Protein AF-A0AA38YZ75-F1 (afdb_monomer_lite)

Structure (mmCIF, N/CA/C/O backbone):
data_AF-A0AA38YZ75-F1
#
_entry.id   AF-A0AA38YZ75-F1
#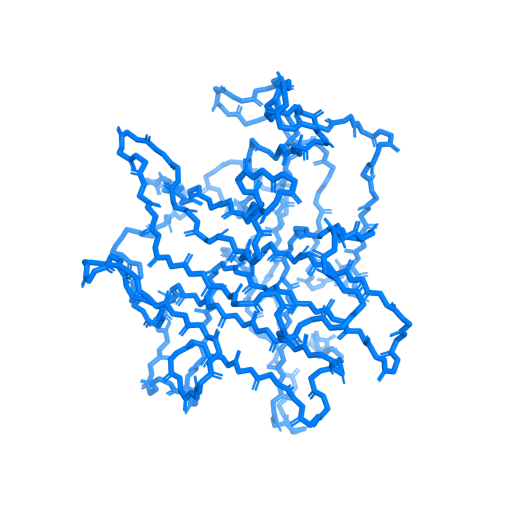
loop_
_atom_site.group_PDB
_atom_site.id
_atom_site.type_symbol
_atom_site.label_atom_id
_atom_site.label_alt_id
_atom_site.label_comp_id
_atom_site.label_asym_id
_atom_site.label_entity_id
_atom_site.label_seq_id
_atom_site.pdbx_PDB_ins_code
_atom_site.Cartn_x
_atom_site.Cartn_y
_atom_site.Cartn_z
_atom_site.occupancy
_atom_site.B_iso_or_equiv
_atom_site.auth_seq_id
_atom_site.auth_comp_id
_atom_site.auth_asym_id
_atom_site.auth_atom_id
_atom_site.pdbx_PDB_model_num
ATOM 1 N N . MET A 1 1 ? 1.834 -0.521 -1.336 1.00 93.69 1 MET A N 1
ATOM 2 C CA . MET A 1 1 ? 1.077 -0.670 -0.083 1.00 93.69 1 MET A CA 1
ATOM 3 C C . MET A 1 1 ? 0.496 0.675 0.325 1.00 93.69 1 MET A C 1
ATOM 5 O O . MET A 1 1 ? 1.155 1.685 0.110 1.00 93.69 1 MET A O 1
ATOM 9 N N . ILE A 1 2 ? -0.718 0.663 0.873 1.00 96.88 2 ILE A N 1
ATOM 10 C CA . ILE A 1 2 ? -1.384 1.772 1.562 1.00 96.88 2 ILE A CA 1
ATOM 11 C C . ILE A 1 2 ? -1.445 1.390 3.042 1.00 96.88 2 ILE A C 1
ATOM 13 O O . ILE A 1 2 ? -1.926 0.298 3.355 1.00 96.88 2 ILE A O 1
ATOM 17 N N . THR A 1 3 ? -0.988 2.271 3.926 1.00 96.88 3 THR A N 1
ATOM 18 C CA . THR A 1 3 ? -1.070 2.098 5.381 1.00 96.88 3 THR A CA 1
ATOM 19 C C . THR A 1 3 ? -1.906 3.220 5.969 1.00 96.88 3 THR A C 1
ATOM 21 O O . THR A 1 3 ? -1.632 4.381 5.690 1.00 96.88 3 THR A O 1
ATOM 24 N N . VAL A 1 4 ? -2.877 2.896 6.820 1.00 96.94 4 VAL A N 1
ATOM 25 C CA . VAL A 1 4 ? -3.506 3.872 7.725 1.00 96.94 4 VAL A CA 1
ATOM 26 C C . VAL A 1 4 ? -3.177 3.485 9.155 1.00 96.94 4 VAL A C 1
ATOM 28 O O . VAL A 1 4 ? -3.238 2.301 9.496 1.00 96.94 4 VAL A O 1
ATOM 31 N N . SER A 1 5 ? -2.798 4.456 9.983 1.00 97.19 5 SER A N 1
ATOM 32 C CA . SER A 1 5 ? -2.410 4.170 11.361 1.00 97.19 5 SER A CA 1
ATOM 33 C C . SER A 1 5 ? -2.726 5.288 12.352 1.00 97.19 5 SER A C 1
ATOM 35 O O . SER A 1 5 ? -2.910 6.461 11.998 1.00 97.19 5 SER A O 1
ATOM 37 N N . ARG A 1 6 ? -2.816 4.904 13.628 1.00 97.12 6 ARG A N 1
ATOM 38 C CA . ARG A 1 6 ? -3.001 5.806 14.769 1.00 97.12 6 ARG A CA 1
ATOM 39 C C . ARG A 1 6 ? -2.518 5.155 16.060 1.00 97.12 6 ARG A C 1
ATOM 41 O O . ARG A 1 6 ? -2.626 3.946 16.221 1.00 97.12 6 ARG A O 1
ATOM 48 N N . GLY A 1 7 ? -2.047 5.980 16.988 1.00 95.25 7 GLY A N 1
ATOM 49 C CA . GLY A 1 7 ? -1.567 5.545 18.300 1.00 95.25 7 GLY A CA 1
ATOM 50 C C . GLY A 1 7 ? -0.066 5.791 18.479 1.00 95.25 7 GLY A C 1
ATOM 51 O O . GLY A 1 7 ? 0.620 6.160 17.523 1.00 95.25 7 GLY A O 1
ATOM 52 N N . PRO A 1 8 ? 0.445 5.658 19.713 1.00 93.31 8 PRO A N 1
ATOM 53 C CA . PRO A 1 8 ? 1.873 5.754 19.991 1.00 93.31 8 PRO A CA 1
ATOM 54 C C . PRO A 1 8 ? 2.630 4.533 19.426 1.00 93.31 8 PRO A C 1
ATOM 56 O O . PRO A 1 8 ? 2.009 3.502 19.179 1.00 93.31 8 PRO A O 1
ATOM 59 N N . PRO A 1 9 ? 3.963 4.601 19.244 1.00 88.12 9 PRO A N 1
ATOM 60 C CA . PRO A 1 9 ? 4.738 3.525 18.611 1.00 88.12 9 PRO A CA 1
ATOM 61 C C . PRO A 1 9 ? 4.594 2.132 19.248 1.00 88.12 9 PRO A C 1
ATOM 63 O O . PRO A 1 9 ? 4.681 1.130 18.548 1.00 88.12 9 PRO A O 1
ATOM 66 N N . ASP A 1 10 ? 4.372 2.047 20.560 1.00 88.19 10 ASP A N 1
ATOM 67 C CA . ASP A 1 10 ? 4.189 0.793 21.305 1.00 88.19 10 ASP A CA 1
ATOM 68 C C . ASP A 1 10 ? 2.757 0.235 21.234 1.00 88.19 10 ASP A C 1
ATOM 70 O O . ASP A 1 10 ? 2.524 -0.920 21.584 1.00 88.19 10 ASP A O 1
ATOM 74 N N . LYS A 1 11 ? 1.795 1.045 20.782 1.00 92.38 11 LYS A N 1
ATOM 75 C CA . LYS A 1 11 ? 0.375 0.685 20.630 1.00 92.38 11 LYS A CA 1
ATOM 76 C C . LYS A 1 11 ? -0.150 1.137 19.275 1.00 92.38 11 LYS A C 1
ATOM 78 O O . LYS A 1 11 ? -1.256 1.655 19.154 1.00 92.38 11 LYS A O 1
ATOM 83 N N . LEU A 1 12 ? 0.700 1.039 18.255 1.00 96.25 12 LEU A N 1
ATOM 84 C CA . LEU A 1 12 ? 0.332 1.502 16.933 1.00 96.25 12 LEU A CA 1
ATOM 85 C C . LEU A 1 12 ? -0.740 0.569 16.380 1.00 96.25 12 LEU A C 1
ATOM 87 O O . LEU A 1 12 ? -0.496 -0.619 16.141 1.00 96.25 12 LEU A O 1
ATOM 91 N N . ASN A 1 13 ? -1.906 1.143 16.126 1.00 97.94 13 ASN A N 1
ATOM 92 C CA . ASN A 1 13 ? -2.959 0.495 15.380 1.00 97.94 13 ASN A CA 1
ATOM 93 C C . ASN A 1 13 ? -2.746 0.798 13.911 1.00 97.94 13 ASN A C 1
ATOM 95 O O . ASN A 1 13 ? -2.633 1.968 13.543 1.00 97.94 13 ASN A O 1
ATOM 99 N N . ALA A 1 14 ? -2.713 -0.233 13.076 1.00 97.69 14 ALA A N 1
ATOM 100 C CA . ALA A 1 14 ? -2.509 -0.051 11.650 1.00 97.69 14 ALA A CA 1
ATOM 101 C C . ALA A 1 14 ? -3.293 -1.066 10.825 1.00 97.69 14 ALA A C 1
ATOM 103 O O . ALA A 1 14 ? -3.475 -2.215 11.232 1.00 97.69 14 ALA A O 1
ATOM 104 N N . ILE A 1 15 ? -3.712 -0.627 9.641 1.00 98.19 15 ILE A N 1
ATOM 105 C CA . ILE A 1 15 ? -4.181 -1.475 8.545 1.00 98.19 15 ILE A CA 1
ATOM 106 C C . ILE A 1 15 ? -3.259 -1.222 7.359 1.00 98.19 15 ILE A C 1
ATOM 108 O O . ILE A 1 15 ? -2.983 -0.071 7.022 1.00 98.19 15 ILE A O 1
ATOM 112 N N . GLN A 1 16 ? -2.817 -2.296 6.717 1.00 97.44 16 GLN A N 1
ATOM 113 C CA . GLN A 1 16 ? -2.003 -2.271 5.511 1.00 97.44 16 GLN A CA 1
ATOM 114 C C . GLN A 1 16 ? -2.686 -3.078 4.417 1.00 97.44 16 GLN A C 1
ATOM 116 O O . GLN A 1 16 ? -3.107 -4.212 4.641 1.00 97.44 16 GLN A O 1
ATOM 121 N N . VAL A 1 17 ? -2.767 -2.512 3.217 1.00 97.31 17 VAL A N 1
ATOM 122 C CA . VAL A 1 17 ? -3.252 -3.221 2.027 1.00 97.31 17 VAL A CA 1
ATOM 123 C C . VAL A 1 17 ? -2.338 -2.970 0.845 1.00 97.31 17 VAL A C 1
ATOM 125 O O . VAL A 1 17 ? -1.672 -1.937 0.743 1.00 97.31 17 VAL A O 1
ATOM 128 N N . GLY A 1 18 ? -2.309 -3.899 -0.096 1.00 95.56 18 GLY A N 1
ATOM 129 C CA . GLY A 1 18 ? -1.626 -3.695 -1.363 1.00 95.56 18 GLY A CA 1
ATOM 130 C C . GLY A 1 18 ? -1.167 -5.009 -1.946 1.00 95.56 18 GLY A C 1
ATOM 131 O O . GLY A 1 18 ? -1.925 -5.971 -1.996 1.00 95.56 18 GLY A O 1
ATOM 132 N N . TRP A 1 19 ? 0.082 -5.037 -2.394 1.00 94.06 19 TRP A N 1
ATOM 133 C CA . TRP A 1 19 ? 0.695 -6.213 -2.981 1.00 94.06 19 TRP A CA 1
ATOM 134 C C . TRP A 1 19 ? 2.027 -6.535 -2.309 1.00 94.06 19 TRP A C 1
ATOM 136 O O . TRP A 1 19 ? 2.712 -5.635 -1.822 1.00 94.06 19 TRP A O 1
ATOM 146 N N . MET A 1 20 ? 2.384 -7.815 -2.290 1.00 93.50 20 MET A N 1
ATOM 147 C CA . MET A 1 20 ? 3.650 -8.302 -1.754 1.00 93.50 20 MET A CA 1
ATOM 148 C C . MET A 1 20 ? 4.170 -9.503 -2.547 1.00 93.50 20 MET A C 1
ATOM 150 O O . MET A 1 20 ? 3.424 -10.161 -3.270 1.00 93.50 20 MET A O 1
ATOM 154 N N . VAL A 1 21 ? 5.453 -9.807 -2.362 1.00 93.12 21 VAL A N 1
ATOM 155 C CA . VAL A 1 21 ? 6.075 -11.074 -2.761 1.00 93.12 21 VAL A CA 1
ATOM 156 C C . VAL A 1 21 ? 6.678 -11.684 -1.499 1.00 93.12 21 VAL A C 1
ATOM 158 O O . VAL A 1 21 ? 7.499 -11.043 -0.850 1.00 93.12 21 VAL A O 1
ATOM 161 N N . HIS A 1 22 ? 6.268 -12.899 -1.128 1.00 90.56 22 HIS A N 1
ATOM 162 C CA . HIS A 1 22 ? 6.735 -13.544 0.105 1.00 90.56 22 HIS A CA 1
ATOM 163 C C . HIS A 1 22 ? 6.883 -15.054 -0.077 1.00 90.56 22 HIS A C 1
ATOM 165 O O . HIS A 1 22 ? 5.988 -15.839 0.240 1.00 90.56 22 HIS A O 1
ATOM 171 N N . LYS A 1 23 ? 8.063 -15.458 -0.551 1.00 88.44 23 LYS A N 1
ATOM 172 C CA . LYS A 1 23 ? 8.371 -16.851 -0.898 1.00 88.44 23 LYS A CA 1
ATOM 173 C C . LYS A 1 23 ? 8.133 -17.822 0.251 1.00 88.44 23 LYS A C 1
ATOM 175 O O . LYS A 1 23 ? 7.493 -18.841 0.038 1.00 88.44 23 LYS A O 1
ATOM 180 N N . ASP A 1 24 ? 8.537 -17.472 1.468 1.00 85.56 24 ASP A N 1
ATOM 181 C CA . ASP A 1 24 ? 8.416 -18.402 2.600 1.00 85.56 24 ASP A CA 1
ATOM 182 C C . ASP A 1 24 ? 6.965 -18.640 3.043 1.00 85.56 24 ASP A C 1
ATOM 184 O O . ASP A 1 24 ? 6.645 -19.700 3.570 1.00 85.56 24 ASP A O 1
ATOM 188 N N . ALA A 1 25 ? 6.069 -17.673 2.814 1.00 86.69 25 ALA A N 1
ATOM 189 C CA . ALA A 1 25 ? 4.668 -17.777 3.210 1.00 86.69 25 ALA A CA 1
ATOM 190 C C . ALA A 1 25 ? 3.832 -18.517 2.159 1.00 86.69 25 ALA A C 1
ATOM 192 O O . ALA A 1 25 ? 2.870 -19.192 2.515 1.00 86.69 25 ALA A O 1
ATOM 193 N N . TYR A 1 26 ? 4.187 -18.379 0.878 1.00 89.56 26 TYR A N 1
ATOM 194 C CA . TYR A 1 26 ? 3.374 -18.863 -0.242 1.00 89.56 26 TYR A CA 1
ATOM 195 C C . TYR A 1 26 ? 4.011 -19.994 -1.054 1.00 89.56 26 TYR A C 1
ATOM 197 O O . TYR A 1 26 ? 3.334 -20.613 -1.869 1.00 89.56 26 TYR A O 1
ATOM 205 N N . GLY A 1 27 ? 5.300 -20.272 -0.855 1.00 91.12 27 GLY A N 1
ATOM 206 C CA . GLY A 1 27 ? 6.055 -21.274 -1.608 1.00 91.12 27 GLY A CA 1
ATOM 207 C C . GLY A 1 27 ? 6.451 -20.846 -3.027 1.00 91.12 27 GLY A C 1
ATOM 208 O O . GLY A 1 27 ? 7.027 -21.651 -3.756 1.00 91.12 27 GLY A O 1
ATOM 209 N N . ASP A 1 28 ? 6.171 -19.603 -3.435 1.00 93.44 28 ASP A N 1
ATOM 210 C CA . ASP A 1 28 ? 6.477 -19.082 -4.771 1.00 93.44 28 ASP A CA 1
ATOM 211 C C . ASP A 1 28 ? 6.882 -17.597 -4.778 1.00 93.44 28 ASP A C 1
ATOM 213 O O . ASP A 1 28 ? 6.812 -16.887 -3.777 1.00 93.44 28 ASP A O 1
ATOM 217 N N . GLY A 1 29 ? 7.365 -17.124 -5.929 1.00 91.38 29 GLY A N 1
ATOM 218 C CA . GLY A 1 29 ? 7.735 -15.723 -6.147 1.00 91.38 29 GLY A CA 1
ATOM 219 C C . GLY A 1 29 ? 6.608 -14.857 -6.710 1.00 91.38 29 GLY A C 1
ATOM 220 O O . GLY A 1 29 ? 6.913 -13.832 -7.314 1.00 91.38 29 GLY A O 1
ATOM 221 N N . ALA A 1 30 ? 5.344 -15.276 -6.600 1.00 95.19 30 ALA A N 1
ATOM 222 C CA . ALA A 1 30 ? 4.244 -14.560 -7.231 1.00 95.19 30 ALA A CA 1
ATOM 223 C C . ALA A 1 30 ? 3.904 -13.263 -6.481 1.00 95.19 30 ALA A C 1
ATOM 225 O O . ALA A 1 30 ? 3.912 -13.208 -5.249 1.00 95.19 30 ALA A O 1
ATOM 226 N N . THR A 1 31 ? 3.552 -12.222 -7.236 1.00 95.12 31 THR A N 1
ATOM 227 C CA . THR A 1 31 ? 2.996 -10.982 -6.689 1.00 95.12 31 THR A CA 1
ATOM 228 C C . THR A 1 31 ? 1.550 -11.219 -6.274 1.00 95.12 31 THR A C 1
ATOM 230 O O . THR A 1 31 ? 0.696 -11.546 -7.104 1.00 95.12 31 THR A O 1
ATOM 233 N N . ARG A 1 32 ? 1.269 -11.053 -4.984 1.00 95.25 32 ARG A N 1
ATOM 234 C CA . ARG A 1 32 ? -0.031 -11.358 -4.384 1.00 95.25 32 ARG A CA 1
ATOM 235 C C . ARG A 1 32 ? -0.633 -10.125 -3.742 1.00 95.25 32 ARG A C 1
ATOM 237 O O . ARG A 1 32 ? 0.096 -9.326 -3.156 1.00 95.25 32 ARG A O 1
ATOM 244 N N . MET A 1 33 ? -1.952 -9.978 -3.846 1.00 95.12 33 MET A N 1
ATOM 245 C CA . MET A 1 33 ? -2.686 -9.023 -3.025 1.00 95.12 33 MET A CA 1
ATOM 246 C C . MET A 1 33 ? -2.526 -9.449 -1.573 1.00 95.12 33 MET A C 1
ATOM 248 O O . MET A 1 33 ? -2.662 -10.632 -1.273 1.00 95.12 33 MET A O 1
ATOM 252 N N . PHE A 1 34 ? -2.261 -8.507 -0.681 1.00 95.31 34 PHE A N 1
ATOM 253 C CA . PHE A 1 34 ? -2.226 -8.800 0.740 1.00 95.31 34 PHE A CA 1
ATOM 254 C C . PHE A 1 34 ? -3.006 -7.774 1.527 1.00 95.31 34 PHE A C 1
ATOM 256 O O . PHE A 1 34 ? -3.161 -6.616 1.115 1.00 95.31 34 PHE A O 1
ATOM 263 N N . VAL A 1 35 ? -3.446 -8.223 2.691 1.00 97.25 35 VAL A N 1
ATOM 264 C CA . VAL A 1 35 ? -3.939 -7.338 3.729 1.00 97.25 35 VAL A CA 1
ATOM 265 C C . VAL A 1 35 ? -3.265 -7.688 5.050 1.00 97.25 35 VAL A C 1
ATOM 267 O O . VAL A 1 35 ? -2.907 -8.838 5.291 1.00 97.25 35 VAL A O 1
ATOM 270 N N . SER A 1 36 ? -3.051 -6.704 5.910 1.00 96.88 36 SER A N 1
ATOM 271 C CA . SER A 1 36 ? -2.461 -6.905 7.229 1.00 96.88 36 SER A CA 1
ATOM 272 C C . SER A 1 36 ? -3.035 -5.900 8.215 1.00 96.88 36 SER A C 1
ATOM 274 O O . SER A 1 36 ? -3.442 -4.804 7.827 1.00 96.88 36 SER A O 1
ATOM 276 N N . TRP A 1 37 ? -3.087 -6.260 9.490 1.00 97.81 37 TRP A N 1
ATOM 277 C CA . TRP A 1 37 ? -3.511 -5.351 10.549 1.00 97.81 37 TRP A CA 1
ATOM 278 C C . TRP A 1 37 ? -2.756 -5.617 11.845 1.00 97.81 37 TRP A C 1
ATOM 280 O O . TRP A 1 37 ? -2.208 -6.701 12.016 1.00 97.81 37 TRP A O 1
ATOM 290 N N . THR A 1 38 ? -2.754 -4.641 12.753 1.00 97.75 38 THR A N 1
ATOM 291 C CA . THR A 1 38 ? -2.220 -4.751 14.120 1.00 97.75 38 THR A CA 1
ATOM 292 C C . THR A 1 38 ? -2.905 -3.761 15.066 1.00 97.75 38 THR A C 1
ATOM 294 O O . THR A 1 38 ? -3.414 -2.730 14.619 1.00 97.75 38 THR A O 1
ATOM 297 N N . ALA A 1 39 ? -2.884 -4.058 16.368 1.00 96.94 39 ALA A N 1
ATOM 298 C CA . ALA A 1 39 ? -3.238 -3.149 17.461 1.00 96.94 39 ALA A CA 1
ATOM 299 C C . ALA A 1 39 ? -2.044 -2.788 18.377 1.00 96.94 39 ALA A C 1
ATOM 301 O O . ALA A 1 39 ? -2.201 -2.033 19.331 1.00 96.94 39 ALA A O 1
ATOM 302 N N . ASP A 1 40 ? -0.862 -3.362 18.140 1.00 95.62 40 ASP A N 1
ATOM 303 C CA . ASP A 1 40 ? 0.328 -3.160 18.976 1.00 95.62 40 ASP A CA 1
ATOM 304 C C . ASP A 1 40 ? 1.628 -3.166 18.160 1.00 95.62 40 ASP A C 1
ATOM 306 O O . ASP A 1 40 ? 2.623 -3.766 18.554 1.00 95.62 40 ASP A O 1
ATOM 310 N N . ASN A 1 41 ? 1.620 -2.502 16.999 1.00 94.31 41 ASN A N 1
ATOM 311 C CA . ASN A 1 41 ? 2.794 -2.387 16.126 1.00 94.31 41 ASN A CA 1
ATOM 312 C C . ASN A 1 41 ? 3.436 -3.736 15.721 1.00 94.31 41 ASN A C 1
ATOM 314 O O . ASN A 1 41 ? 4.656 -3.880 15.695 1.00 94.31 41 ASN A O 1
ATOM 318 N N . PHE A 1 42 ? 2.602 -4.731 15.410 1.00 91.88 42 PHE A N 1
ATOM 319 C CA . PHE A 1 42 ? 2.988 -6.073 14.971 1.00 91.88 42 PHE A CA 1
ATOM 320 C C . PHE A 1 42 ? 3.819 -6.856 15.999 1.00 91.88 42 PHE A C 1
ATOM 322 O O . PHE A 1 42 ? 4.576 -7.751 15.622 1.00 91.88 42 PHE A O 1
ATOM 329 N N . VAL A 1 43 ? 3.686 -6.538 17.294 1.00 92.56 43 VAL A N 1
ATOM 330 C CA . VAL A 1 43 ? 4.435 -7.218 18.360 1.00 92.56 43 VAL A CA 1
ATOM 331 C C . VAL A 1 43 ? 3.736 -8.511 18.786 1.00 92.56 43 VAL A C 1
ATOM 333 O O . VAL A 1 43 ? 4.335 -9.580 18.691 1.00 92.56 43 VAL A O 1
ATOM 336 N N . ASN A 1 44 ? 2.484 -8.441 19.251 1.00 93.25 44 ASN A N 1
ATOM 337 C CA . ASN A 1 44 ? 1.722 -9.615 19.705 1.00 93.25 44 ASN A CA 1
ATOM 338 C C . ASN A 1 44 ? 0.370 -9.760 19.006 1.00 93.25 44 ASN A C 1
ATOM 340 O O . ASN A 1 44 ? -0.207 -10.847 19.002 1.00 93.25 44 ASN A O 1
ATOM 344 N N . THR A 1 45 ? -0.168 -8.668 18.472 1.00 94.19 45 THR A N 1
ATOM 345 C CA . THR A 1 45 ? -1.466 -8.633 17.809 1.00 94.19 45 THR A CA 1
ATOM 346 C C . THR A 1 45 ? -1.308 -8.431 16.316 1.00 94.19 45 THR A C 1
ATOM 348 O O . THR A 1 45 ? -0.268 -8.010 15.810 1.00 94.19 45 THR A O 1
ATOM 351 N N . GLY A 1 46 ? -2.396 -8.714 15.613 1.00 94.50 46 GLY A N 1
ATOM 352 C CA . GLY A 1 46 ? -2.464 -8.540 14.185 1.00 94.50 46 GLY A CA 1
ATOM 353 C C . GLY A 1 46 ? -2.610 -9.842 13.435 1.00 94.50 46 GLY A C 1
ATOM 354 O O . GLY A 1 46 ? -2.543 -10.943 13.983 1.00 94.50 46 GLY A O 1
ATOM 355 N N . CYS A 1 47 ? -2.858 -9.687 12.148 1.00 95.44 47 CYS A N 1
ATOM 356 C CA . CYS A 1 47 ? -2.958 -10.804 11.241 1.00 95.44 47 CYS A CA 1
ATOM 357 C C . CYS A 1 47 ? -2.619 -10.362 9.831 1.00 95.44 47 CYS A C 1
ATOM 359 O O . CYS A 1 47 ? -2.951 -9.246 9.434 1.00 95.44 47 CYS A O 1
ATOM 361 N N . ARG A 1 48 ? -2.034 -11.284 9.070 1.00 94.00 48 ARG A N 1
ATOM 362 C CA . ARG A 1 48 ? -1.856 -11.154 7.632 1.00 94.00 48 ARG A CA 1
ATOM 363 C C . ARG A 1 48 ? -2.853 -12.056 6.905 1.00 94.00 48 ARG A C 1
ATOM 365 O O . ARG A 1 48 ? -3.010 -13.228 7.252 1.00 94.00 48 ARG A O 1
ATOM 372 N N . ASP A 1 49 ? -3.484 -11.502 5.879 1.00 94.69 49 ASP A N 1
ATOM 373 C CA . ASP A 1 49 ? -4.470 -12.152 5.022 1.00 94.69 49 ASP A CA 1
ATOM 374 C C . ASP A 1 49 ? -5.587 -12.820 5.836 1.00 94.69 49 ASP A C 1
ATOM 376 O O . ASP A 1 49 ? -6.167 -12.205 6.730 1.00 94.69 49 ASP A O 1
ATOM 380 N N . LEU A 1 50 ? -5.887 -14.080 5.520 1.00 94.19 50 LEU A N 1
ATOM 381 C CA . LEU A 1 50 ? -6.866 -14.918 6.212 1.00 94.19 50 LEU A CA 1
ATOM 382 C C . LEU A 1 50 ? -6.190 -15.985 7.090 1.00 94.19 50 LEU A C 1
ATOM 384 O O . LEU A 1 50 ? -6.814 -16.987 7.435 1.00 94.19 50 LEU A O 1
ATOM 388 N N . LEU A 1 51 ? -4.904 -15.810 7.428 1.00 92.38 51 LEU A N 1
ATOM 389 C CA . LEU A 1 51 ? -4.128 -16.798 8.198 1.00 92.38 51 LEU A CA 1
ATOM 390 C C . LEU A 1 51 ? -4.580 -16.898 9.664 1.00 92.38 51 LEU A C 1
ATOM 392 O O . LEU A 1 51 ? -4.260 -17.857 10.362 1.00 92.38 51 LEU A O 1
ATOM 396 N N . CYS A 1 52 ? -5.320 -15.898 10.127 1.00 93.69 52 CYS A N 1
ATOM 397 C CA . CYS A 1 52 ? -5.842 -15.749 11.475 1.00 93.69 52 CYS A CA 1
ATOM 398 C C . CYS A 1 52 ? -7.095 -14.850 11.452 1.00 93.69 52 CYS A C 1
ATOM 400 O O . CYS A 1 52 ? -7.359 -14.163 10.461 1.00 93.69 52 CYS A O 1
ATOM 402 N N . PRO A 1 53 ? -7.894 -14.839 12.533 1.00 95.44 53 PRO A N 1
ATOM 403 C CA . PRO A 1 53 ? -9.058 -13.966 12.627 1.00 95.44 53 PRO A CA 1
ATOM 404 C C . PRO A 1 53 ? -8.695 -12.474 12.571 1.00 95.44 53 PRO A C 1
ATOM 406 O O . PRO A 1 53 ? -7.669 -12.044 13.094 1.00 95.44 53 PRO A O 1
ATOM 409 N N . GLY A 1 54 ? -9.589 -11.672 11.993 1.00 96.38 54 GLY A N 1
ATOM 410 C CA . GLY A 1 54 ? -9.559 -10.211 12.091 1.00 96.38 54 GLY A CA 1
ATOM 411 C C . GLY A 1 54 ? -10.087 -9.515 10.841 1.00 96.38 54 GLY A C 1
ATOM 412 O O . GLY A 1 54 ? -10.912 -8.614 10.950 1.00 96.38 54 GLY A O 1
ATOM 413 N N . PHE A 1 55 ? -9.684 -9.975 9.656 1.00 97.94 55 PHE A N 1
ATOM 414 C CA . PHE A 1 55 ? -10.310 -9.550 8.406 1.00 97.94 55 PHE A CA 1
ATOM 415 C C . PHE A 1 55 ? -11.514 -10.441 8.086 1.00 97.94 55 PHE A C 1
ATOM 417 O O . PHE A 1 55 ? -11.421 -11.668 8.149 1.00 97.94 55 PHE A O 1
ATOM 424 N N . VAL A 1 56 ? -12.640 -9.828 7.732 1.00 97.31 56 VAL A N 1
ATOM 425 C CA . VAL A 1 56 ? -13.864 -10.511 7.307 1.00 97.31 56 VAL A CA 1
ATOM 426 C C . VAL A 1 56 ? -14.063 -10.254 5.820 1.00 97.31 56 VAL A C 1
ATOM 428 O O . VAL A 1 56 ? -14.444 -9.158 5.410 1.00 97.31 56 VAL A O 1
ATOM 431 N N . GLN A 1 57 ? -13.791 -11.268 5.003 1.00 97.00 57 GLN A N 1
ATOM 432 C CA . GLN A 1 57 ? -14.046 -11.219 3.565 1.00 97.00 57 GLN A CA 1
ATOM 433 C C . GLN A 1 57 ? -15.553 -11.290 3.290 1.00 97.00 57 GLN A C 1
ATOM 435 O O . GLN A 1 57 ? -16.260 -12.093 3.899 1.00 97.00 57 GLN A O 1
ATOM 440 N N . VAL A 1 58 ? -16.031 -10.473 2.349 1.00 96.12 58 VAL A N 1
ATOM 441 C CA . VAL A 1 58 ? -17.443 -10.460 1.927 1.00 96.12 58 VAL A CA 1
ATOM 442 C C . VAL A 1 58 ? -17.618 -10.785 0.444 1.00 96.12 58 VAL A C 1
ATOM 444 O O . VAL A 1 58 ? -18.596 -11.437 0.086 1.00 96.12 58 VAL A O 1
ATOM 447 N N . ASP A 1 59 ? -16.668 -10.403 -0.415 1.00 94.81 59 ASP A N 1
ATOM 448 C CA . ASP A 1 59 ? -16.656 -10.806 -1.825 1.00 94.81 59 ASP A CA 1
ATOM 449 C C . ASP A 1 59 ? -15.815 -12.075 -1.997 1.00 94.81 59 ASP A C 1
ATOM 451 O O . ASP A 1 59 ? -14.589 -12.040 -1.931 1.00 94.81 59 ASP A O 1
ATOM 455 N N . GLY A 1 60 ? -16.471 -13.210 -2.245 1.00 91.75 60 GLY A N 1
ATOM 456 C CA . GLY A 1 60 ? -15.807 -14.501 -2.455 1.00 91.75 60 GLY A CA 1
ATOM 457 C C . GLY A 1 60 ? -14.997 -14.614 -3.754 1.00 91.75 60 GLY A C 1
ATOM 458 O O . GLY A 1 60 ? -14.284 -15.598 -3.927 1.00 91.75 60 GLY A O 1
ATOM 459 N N . SER A 1 61 ? -15.093 -13.644 -4.669 1.00 90.00 61 SER A N 1
ATOM 460 C CA . SER A 1 61 ? -14.349 -13.647 -5.937 1.00 90.00 61 SER A CA 1
ATOM 461 C C . SER A 1 61 ? -12.963 -13.001 -5.846 1.00 90.00 61 SER A C 1
ATOM 463 O O . SER A 1 61 ? -12.133 -13.215 -6.729 1.00 90.00 61 SER A O 1
ATOM 465 N N . VAL A 1 62 ? -12.693 -12.248 -4.774 1.00 89.38 62 VAL A N 1
ATOM 466 C CA . VAL A 1 62 ? -11.407 -11.586 -4.525 1.00 89.38 62 VAL A CA 1
ATOM 467 C C . VAL A 1 62 ? -10.982 -11.850 -3.084 1.00 89.38 62 VAL A C 1
ATOM 469 O O . VAL A 1 62 ? -11.609 -11.366 -2.147 1.00 89.38 62 VAL A O 1
ATOM 472 N N . ALA A 1 63 ? -9.903 -12.606 -2.896 1.00 89.81 63 ALA A N 1
ATOM 473 C CA . ALA A 1 63 ? -9.401 -12.998 -1.584 1.00 89.81 63 ALA A CA 1
ATOM 474 C C . ALA A 1 63 ? -7.977 -12.468 -1.340 1.00 89.81 63 ALA A C 1
ATOM 476 O O . ALA A 1 63 ? -7.140 -12.514 -2.251 1.00 89.81 63 ALA A O 1
ATOM 477 N N . PRO A 1 64 ? -7.657 -12.004 -0.118 1.00 93.31 64 PRO A N 1
ATOM 478 C CA . PRO A 1 64 ? -6.274 -11.774 0.291 1.00 93.31 64 PRO A CA 1
ATOM 479 C C . PRO A 1 64 ? -5.396 -13.010 0.052 1.00 93.31 64 PRO A C 1
ATOM 481 O O . PRO A 1 64 ? -5.845 -14.147 0.194 1.00 93.31 64 PRO A O 1
ATOM 484 N N . GLY A 1 65 ? -4.149 -12.788 -0.353 1.00 93.12 65 GLY A N 1
ATOM 485 C CA . GLY A 1 65 ? -3.209 -13.828 -0.763 1.00 93.12 65 GLY A CA 1
ATOM 486 C C . GLY A 1 65 ? -3.354 -14.293 -2.217 1.00 93.12 65 GLY A C 1
ATOM 487 O O . GLY A 1 65 ? -2.503 -15.048 -2.693 1.00 93.12 65 GLY A O 1
ATOM 488 N N . MET A 1 66 ? -4.377 -13.854 -2.963 1.00 93.50 66 MET A N 1
ATOM 489 C CA . MET A 1 66 ? -4.502 -14.173 -4.390 1.00 93.50 66 MET A CA 1
ATOM 490 C C . MET A 1 66 ? -3.408 -13.517 -5.232 1.00 93.50 66 MET A C 1
ATOM 492 O O . MET A 1 66 ? -2.994 -12.386 -4.981 1.00 93.50 66 MET A O 1
ATOM 496 N N . THR A 1 67 ? -2.972 -14.216 -6.278 1.00 95.44 67 THR A N 1
ATOM 497 C CA . THR A 1 67 ? -2.039 -13.680 -7.272 1.00 95.44 67 THR A CA 1
ATOM 498 C C . THR A 1 67 ? -2.720 -12.643 -8.153 1.00 95.44 67 THR A C 1
ATOM 500 O O . THR A 1 67 ? -3.842 -12.864 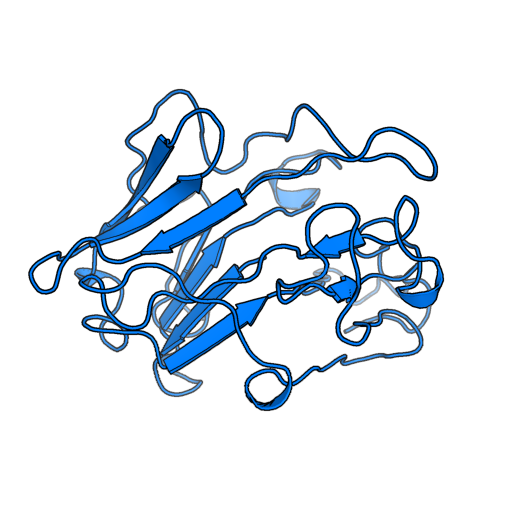-8.613 1.00 95.44 67 THR A O 1
ATOM 503 N N . PHE A 1 68 ? -2.017 -11.558 -8.464 1.00 92.38 68 PHE A N 1
ATOM 504 C CA . PHE A 1 68 ? -2.463 -10.660 -9.523 1.00 92.38 68 PHE A CA 1
ATOM 505 C C . PHE A 1 68 ? -2.334 -11.347 -10.880 1.00 92.38 68 PHE A C 1
ATOM 507 O O . PHE A 1 68 ? -1.289 -11.908 -11.202 1.00 92.38 68 PHE A O 1
ATOM 514 N N . TYR A 1 69 ? -3.410 -11.308 -11.666 1.00 87.19 69 TYR A N 1
ATOM 515 C CA . TYR A 1 69 ? -3.436 -11.933 -12.987 1.00 87.19 69 TYR A CA 1
ATOM 516 C C . TYR A 1 69 ? -2.626 -11.125 -14.006 1.00 87.19 69 TYR A C 1
ATOM 518 O O . TYR A 1 69 ? -1.816 -11.680 -14.743 1.00 87.19 69 TYR A O 1
ATOM 526 N N . ASN A 1 70 ? -2.814 -9.804 -14.006 1.00 93.50 70 ASN A N 1
ATOM 527 C CA . ASN A 1 70 ? -2.089 -8.894 -14.877 1.00 93.50 70 ASN A CA 1
ATOM 528 C C . ASN A 1 70 ? -0.989 -8.172 -14.098 1.00 93.50 70 ASN A C 1
ATOM 530 O O . ASN A 1 70 ? -1.261 -7.556 -13.063 1.00 93.50 70 ASN A O 1
ATOM 534 N N . LEU A 1 71 ? 0.235 -8.222 -14.620 1.00 95.06 71 LEU A N 1
ATOM 535 C CA . LEU A 1 71 ? 1.405 -7.530 -14.087 1.00 95.06 71 LEU A CA 1
ATOM 536 C C . LEU A 1 71 ? 2.028 -6.665 -15.176 1.00 95.06 71 LEU A C 1
ATOM 538 O O . LEU A 1 71 ? 2.096 -7.074 -16.337 1.00 95.06 71 LEU A O 1
ATOM 542 N N . SER A 1 72 ? 2.474 -5.469 -14.796 1.00 96.56 72 SER A N 1
ATOM 543 C CA . SER A 1 72 ? 3.136 -4.548 -15.717 1.00 96.56 72 SER A CA 1
ATOM 544 C C . SER A 1 72 ? 4.477 -5.110 -16.182 1.00 96.56 72 SER A C 1
ATOM 546 O O . SER A 1 72 ? 5.196 -5.751 -15.413 1.00 96.56 72 SER A O 1
ATOM 548 N N . THR A 1 73 ? 4.844 -4.818 -17.426 1.00 96.56 73 THR A N 1
ATOM 549 C CA . THR A 1 73 ? 6.152 -5.174 -17.994 1.00 96.56 73 THR A CA 1
ATOM 550 C C . THR A 1 73 ? 6.891 -3.928 -18.451 1.00 96.56 73 THR A C 1
ATOM 552 O O . THR A 1 73 ? 6.266 -3.003 -18.969 1.00 96.56 73 THR A O 1
ATOM 555 N N . VAL A 1 74 ? 8.217 -3.922 -18.305 1.00 97.44 74 VAL A N 1
ATOM 556 C CA . VAL A 1 74 ? 9.072 -2.812 -18.750 1.00 97.44 74 VAL A CA 1
ATOM 557 C C . VAL A 1 74 ? 8.867 -2.553 -20.244 1.00 97.44 74 VAL A C 1
ATOM 559 O O . VAL A 1 74 ? 8.897 -3.489 -21.041 1.00 97.44 74 VAL A O 1
ATOM 562 N N . ASP A 1 75 ? 8.625 -1.291 -20.600 1.00 97.06 75 ASP A N 1
ATOM 563 C CA . ASP A 1 75 ? 8.319 -0.812 -21.955 1.00 97.06 75 ASP A CA 1
ATOM 564 C C . ASP A 1 75 ? 7.129 -1.539 -22.630 1.00 97.06 75 ASP A C 1
ATOM 566 O O . ASP A 1 75 ? 6.990 -1.537 -23.853 1.00 97.06 75 ASP A O 1
ATOM 570 N N . GLY A 1 76 ? 6.247 -2.156 -21.835 1.00 96.88 76 GLY A N 1
ATOM 571 C CA . GLY A 1 76 ? 5.075 -2.896 -22.302 1.00 96.88 76 GLY A CA 1
ATOM 572 C C . GLY A 1 76 ? 3.780 -2.485 -21.592 1.00 96.88 76 GLY A C 1
ATOM 573 O O . GLY A 1 76 ? 3.697 -1.381 -21.044 1.00 96.88 76 GLY A O 1
ATOM 574 N N . PRO A 1 77 ? 2.749 -3.354 -21.596 1.00 97.19 77 PRO A N 1
ATOM 575 C CA . PRO A 1 77 ? 1.483 -3.078 -20.925 1.00 97.19 77 PRO A CA 1
ATOM 576 C C . PRO A 1 77 ? 1.673 -2.710 -19.450 1.00 97.19 77 PRO A C 1
ATOM 578 O O . PRO A 1 77 ? 2.447 -3.354 -18.739 1.00 97.19 77 PRO A O 1
ATOM 581 N N . GLN A 1 78 ? 0.956 -1.676 -19.011 1.00 96.19 78 GLN A N 1
ATOM 582 C CA . GLN A 1 78 ? 0.909 -1.226 -17.621 1.00 96.19 78 GLN A CA 1
ATOM 583 C C . GLN A 1 78 ? -0.469 -1.545 -17.041 1.00 96.19 78 GLN A C 1
ATOM 585 O O . GLN A 1 78 ? -1.481 -1.338 -17.711 1.00 96.19 78 GLN A O 1
ATOM 590 N N . TYR A 1 79 ? -0.497 -2.044 -15.809 1.00 94.62 79 TYR A N 1
ATOM 591 C CA . TYR A 1 79 ? -1.718 -2.407 -15.100 1.00 94.62 79 TYR A CA 1
ATOM 592 C C . TYR A 1 79 ? -1.774 -1.743 -13.734 1.00 94.62 79 TYR A C 1
ATOM 594 O O . TYR A 1 79 ? -0.755 -1.560 -13.068 1.00 94.62 79 TYR A O 1
ATOM 602 N N . ASP A 1 80 ? -2.994 -1.442 -13.308 1.00 92.38 80 ASP A N 1
ATOM 603 C CA . ASP A 1 80 ? -3.274 -0.687 -12.100 1.00 92.38 80 ASP A CA 1
ATOM 604 C C . ASP A 1 80 ? -4.348 -1.391 -11.282 1.00 92.38 80 ASP A C 1
ATOM 606 O O . ASP A 1 80 ? -5.304 -1.940 -11.832 1.00 92.38 80 ASP A O 1
ATOM 610 N N . TYR A 1 81 ? -4.205 -1.330 -9.962 1.00 92.31 81 TYR A N 1
ATOM 611 C CA . TYR A 1 81 ? -5.182 -1.853 -9.016 1.00 92.31 81 TYR A CA 1
ATOM 612 C C . TYR A 1 81 ? -5.494 -0.756 -8.007 1.00 92.31 81 TYR A C 1
ATOM 614 O O . TYR A 1 81 ? -4.635 -0.395 -7.201 1.00 92.31 81 TYR A O 1
ATOM 622 N N . ASN A 1 82 ? -6.709 -0.207 -8.068 1.00 92.62 82 ASN A N 1
ATOM 623 C CA . ASN A 1 82 ? -7.103 0.869 -7.165 1.00 92.62 82 ASN A CA 1
ATOM 624 C C . ASN A 1 82 ? -7.743 0.271 -5.917 1.00 92.62 82 ASN A C 1
ATOM 626 O O . ASN A 1 82 ? -8.722 -0.478 -5.989 1.00 92.62 82 ASN A O 1
ATOM 630 N N . PHE A 1 83 ? -7.176 0.628 -4.774 1.00 95.00 83 PHE A N 1
ATOM 631 C CA . PHE A 1 83 ? -7.570 0.143 -3.466 1.00 95.00 83 PHE A CA 1
ATOM 632 C C . PHE A 1 83 ? -7.932 1.310 -2.566 1.00 95.00 83 PHE A C 1
ATOM 634 O O . PHE A 1 83 ? -7.272 2.347 -2.596 1.00 95.00 83 PHE A O 1
ATOM 641 N N . ALA A 1 84 ? -8.944 1.113 -1.729 1.00 95.25 84 ALA A N 1
ATOM 642 C CA . ALA A 1 84 ? -9.352 2.099 -0.746 1.00 95.25 84 ALA A CA 1
ATOM 643 C C . ALA A 1 84 ? -9.616 1.444 0.612 1.00 95.25 84 ALA A C 1
ATOM 645 O O . ALA A 1 84 ? -10.197 0.358 0.693 1.00 95.25 84 ALA A O 1
ATOM 646 N N . ILE A 1 85 ? -9.191 2.137 1.669 1.00 95.94 85 ILE A N 1
ATOM 647 C CA . ILE A 1 85 ? -9.554 1.851 3.057 1.00 95.94 85 ILE A CA 1
ATOM 648 C C . ILE A 1 85 ? -10.469 2.982 3.514 1.00 95.94 85 ILE A C 1
ATOM 650 O O . ILE A 1 85 ? -10.092 4.150 3.436 1.00 95.94 85 ILE A O 1
ATOM 654 N N . LEU A 1 86 ? -11.673 2.654 3.974 1.00 90.88 86 LEU A N 1
ATOM 655 C CA . LEU A 1 86 ? -12.675 3.664 4.308 1.00 90.88 86 LEU A CA 1
ATOM 656 C C . LEU A 1 86 ? -13.616 3.233 5.426 1.00 90.88 86 LEU A C 1
ATOM 658 O O . LEU A 1 86 ? -13.967 2.065 5.566 1.00 90.88 86 LEU A O 1
ATOM 662 N N . LYS A 1 87 ? -14.086 4.221 6.185 1.00 89.00 87 LYS A N 1
ATOM 663 C CA . LYS A 1 87 ? -15.292 4.102 7.004 1.00 89.00 87 LYS A CA 1
ATOM 664 C C . LYS A 1 87 ? -16.456 4.676 6.209 1.00 89.00 87 LYS A C 1
ATOM 666 O O . LYS A 1 87 ? -16.353 5.809 5.739 1.00 89.00 87 LYS A O 1
ATOM 671 N N . MET A 1 88 ? -17.548 3.928 6.041 1.00 80.50 88 MET A N 1
ATOM 672 C CA . MET A 1 88 ? -18.645 4.380 5.172 1.00 80.50 88 MET A CA 1
ATOM 673 C C . MET A 1 88 ? -19.415 5.559 5.777 1.00 80.50 88 MET A C 1
ATOM 675 O O . MET A 1 88 ? -19.899 6.425 5.052 1.00 80.50 88 MET A O 1
ATOM 679 N N . ASN A 1 89 ? -19.539 5.610 7.105 1.00 81.75 89 ASN A N 1
ATOM 680 C CA . ASN A 1 89 ? -20.166 6.720 7.819 1.00 81.75 89 ASN A CA 1
ATOM 681 C C . ASN A 1 89 ? -19.681 6.803 9.279 1.00 81.75 89 ASN A C 1
ATOM 683 O O . ASN A 1 89 ? -18.940 5.945 9.756 1.00 81.75 89 ASN A O 1
ATOM 687 N N . ALA A 1 90 ? -20.114 7.846 9.994 1.00 76.06 90 ALA A N 1
ATOM 688 C CA . ALA A 1 90 ? -19.688 8.121 11.369 1.00 76.06 90 ALA A CA 1
ATOM 689 C C . ALA A 1 90 ? -20.114 7.043 12.384 1.00 76.06 90 ALA A C 1
ATOM 691 O O . ALA A 1 90 ? -19.464 6.889 13.413 1.00 76.06 90 ALA A O 1
ATOM 692 N N . THR A 1 91 ? -21.186 6.301 12.095 1.00 82.75 91 THR A N 1
ATOM 693 C CA . THR A 1 91 ? -21.703 5.221 12.951 1.00 82.75 91 THR A CA 1
ATOM 694 C C . THR A 1 91 ? -21.196 3.840 12.542 1.00 82.75 91 THR A C 1
ATOM 696 O O . THR A 1 91 ? -21.543 2.854 13.180 1.00 82.75 91 THR A O 1
ATOM 699 N N . ASP A 1 92 ? -20.402 3.752 11.474 1.00 86.12 92 ASP A N 1
ATOM 700 C CA . ASP A 1 92 ? -19.859 2.491 10.996 1.00 86.12 92 ASP A CA 1
ATOM 701 C C . ASP A 1 92 ? -18.750 2.014 11.936 1.00 86.12 92 ASP A C 1
ATOM 703 O O . ASP A 1 92 ? -17.754 2.706 12.186 1.00 86.12 92 ASP A O 1
ATOM 707 N N . GLU A 1 93 ? -18.934 0.813 12.464 1.00 94.06 93 GLU A N 1
ATOM 708 C CA . GLU A 1 93 ? -17.989 0.147 13.351 1.00 94.06 93 GLU A CA 1
ATOM 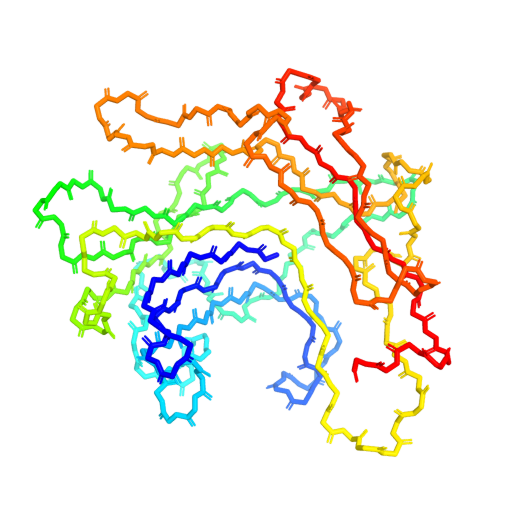709 C C . GLU A 1 93 ? -17.051 -0.780 12.570 1.00 94.06 93 GLU A C 1
ATOM 711 O O . GLU A 1 93 ? -16.452 -1.682 13.147 1.00 94.06 93 GLU A O 1
ATOM 716 N N . ASN A 1 94 ? -16.888 -0.562 11.262 1.00 96.50 94 ASN A N 1
ATOM 717 C CA . ASN A 1 94 ? -15.955 -1.299 10.423 1.00 96.50 94 ASN A CA 1
ATOM 718 C C . ASN A 1 94 ? -15.044 -0.370 9.611 1.00 96.50 94 ASN A C 1
ATOM 720 O O . ASN A 1 94 ? -15.420 0.727 9.192 1.00 96.50 94 ASN A O 1
ATOM 724 N N . TRP A 1 95 ? -13.829 -0.856 9.367 1.00 96.94 95 TRP A N 1
ATOM 725 C CA . TRP A 1 95 ? -12.919 -0.344 8.350 1.00 96.94 95 TRP A CA 1
ATOM 726 C C . TRP A 1 95 ? -13.045 -1.218 7.107 1.00 96.94 95 TRP A C 1
ATOM 728 O O . TRP A 1 95 ? -12.707 -2.397 7.152 1.00 96.94 95 TRP A O 1
ATOM 738 N N . TRP A 1 96 ? -13.532 -0.662 6.004 1.00 96.31 96 TRP A N 1
ATOM 739 C CA . TRP A 1 96 ? -13.797 -1.400 4.773 1.00 96.31 96 TRP A CA 1
ATOM 740 C C . TRP A 1 96 ? -12.617 -1.355 3.818 1.00 96.31 96 TRP A C 1
ATOM 742 O O . TRP A 1 96 ? -12.025 -0.298 3.605 1.00 96.31 96 TRP A O 1
ATOM 752 N N . PHE A 1 97 ? -12.332 -2.500 3.204 1.00 97.19 97 PHE A N 1
ATOM 753 C CA . PHE A 1 97 ? -11.405 -2.639 2.094 1.00 97.19 97 PHE A CA 1
ATOM 754 C C . PHE A 1 97 ? -12.179 -2.786 0.788 1.00 97.19 97 PHE A C 1
ATOM 756 O O . PHE A 1 97 ? -12.993 -3.702 0.630 1.00 97.19 97 PHE A O 1
ATOM 763 N N . MET A 1 98 ? -11.914 -1.889 -0.156 1.00 95.25 98 MET A N 1
ATOM 764 C CA . MET A 1 98 ? -12.590 -1.860 -1.447 1.00 95.25 98 MET A CA 1
ATOM 765 C C . MET A 1 98 ? -11.592 -1.842 -2.599 1.00 95.25 98 MET A C 1
ATOM 767 O O . MET A 1 98 ? -10.521 -1.242 -2.495 1.00 95.25 98 MET A O 1
ATOM 771 N N . SER A 1 99 ? -11.985 -2.453 -3.716 1.00 92.50 99 SER A N 1
ATOM 772 C CA . SER A 1 99 ? -11.383 -2.191 -5.020 1.00 92.50 99 SER A CA 1
ATOM 773 C C . SER A 1 99 ? -12.261 -1.208 -5.784 1.00 92.50 99 SER A C 1
ATOM 775 O O . SER A 1 99 ? -13.477 -1.390 -5.867 1.00 92.50 99 SER A O 1
ATOM 777 N N . LEU A 1 100 ? -11.637 -0.152 -6.303 1.00 86.38 100 LEU A N 1
ATOM 778 C CA . LEU A 1 100 ? -12.291 0.879 -7.102 1.00 86.38 100 LEU A CA 1
ATOM 779 C C . LEU A 1 100 ? -11.897 0.701 -8.577 1.00 86.38 100 LEU A C 1
ATOM 781 O O . LEU A 1 100 ? -10.741 0.422 -8.899 1.00 86.38 100 LEU A O 1
ATOM 785 N N . GLY A 1 101 ? -12.842 0.867 -9.493 1.00 82.00 101 GLY A N 1
ATOM 786 C CA . GLY A 1 101 ? -12.610 0.695 -10.926 1.00 82.00 101 GLY A CA 1
ATOM 787 C C . GLY A 1 101 ? -13.923 0.692 -11.694 1.00 82.00 101 GLY A C 1
ATOM 788 O O . GLY A 1 101 ? -14.915 1.227 -11.201 1.00 82.00 101 GLY A O 1
ATOM 789 N N . ASP A 1 102 ? -13.935 0.053 -12.866 1.00 78.75 102 ASP A N 1
ATOM 790 C CA . ASP A 1 102 ? -15.153 -0.119 -13.677 1.00 78.75 102 ASP A CA 1
ATOM 791 C C . ASP A 1 102 ? -16.275 -0.798 -12.876 1.00 78.75 102 ASP A C 1
ATOM 793 O O . ASP A 1 102 ? -17.447 -0.441 -12.991 1.00 78.75 102 ASP A O 1
ATOM 797 N N . GLU A 1 103 ? -15.895 -1.735 -12.005 1.00 84.44 103 GLU A N 1
ATOM 798 C CA . GLU A 1 103 ? -16.759 -2.305 -10.980 1.00 84.44 103 GLU A CA 1
ATOM 799 C C . GLU A 1 103 ? -16.181 -2.010 -9.595 1.00 84.44 103 GLU A C 1
ATOM 801 O O . GLU A 1 103 ? -15.117 -2.511 -9.225 1.00 84.44 103 GLU A O 1
ATOM 806 N N . THR A 1 104 ? -16.909 -1.227 -8.800 1.00 90.00 104 THR A N 1
ATOM 807 C CA . THR A 1 104 ? -16.598 -1.047 -7.380 1.00 90.00 104 THR A CA 1
ATOM 808 C C . THR A 1 104 ? -16.949 -2.316 -6.613 1.00 90.00 104 THR A C 1
ATOM 810 O O . THR A 1 104 ? -18.098 -2.761 -6.626 1.00 90.00 104 THR A O 1
ATOM 813 N N . ARG A 1 105 ? -15.968 -2.878 -5.904 1.00 92.12 105 ARG A N 1
ATOM 814 C CA . ARG A 1 105 ? -16.117 -4.121 -5.138 1.00 92.12 105 ARG A CA 1
ATOM 815 C C . ARG A 1 105 ? -15.754 -3.910 -3.681 1.00 92.12 105 ARG A C 1
ATOM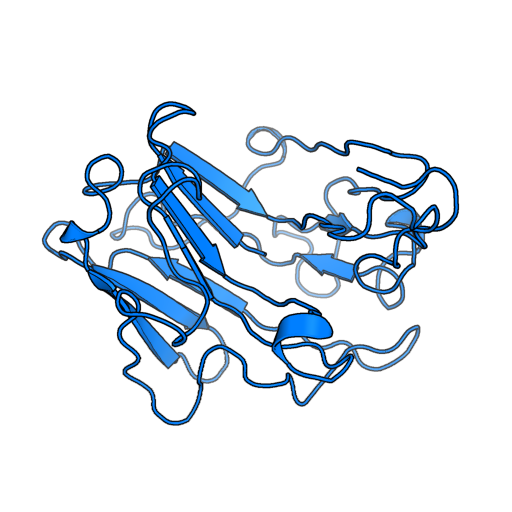 817 O O . ARG A 1 105 ? -14.668 -3.428 -3.363 1.00 92.12 105 ARG A O 1
ATOM 824 N N . THR A 1 106 ? -16.643 -4.331 -2.791 1.00 95.12 106 THR A N 1
ATOM 825 C CA . THR A 1 106 ? -16.354 -4.428 -1.359 1.00 95.12 106 THR A CA 1
ATOM 826 C C . THR A 1 106 ? -15.688 -5.770 -1.098 1.00 95.12 106 THR A C 1
ATOM 828 O O . THR A 1 106 ? -16.356 -6.796 -1.121 1.00 95.12 106 THR A O 1
ATOM 831 N N . ILE A 1 107 ? -14.378 -5.779 -0.858 1.00 96.12 107 ILE A N 1
ATOM 832 C CA . ILE A 1 107 ? -13.615 -7.022 -0.669 1.00 96.12 107 ILE A CA 1
ATOM 833 C C . ILE A 1 107 ? -13.901 -7.603 0.719 1.00 96.12 107 ILE A C 1
ATOM 835 O O . ILE A 1 107 ? -14.144 -8.800 0.878 1.00 96.12 107 ILE A O 1
ATOM 839 N N . GLY A 1 108 ? -13.912 -6.745 1.736 1.00 97.25 108 GLY A N 1
ATOM 840 C CA . GLY A 1 108 ? -14.148 -7.139 3.119 1.00 97.25 108 GLY A CA 1
ATOM 841 C C . GLY A 1 108 ? -13.926 -5.990 4.085 1.00 97.25 108 GLY A C 1
ATOM 842 O O . GLY A 1 108 ? -13.857 -4.830 3.675 1.00 97.25 108 GLY A O 1
ATOM 843 N N . TYR A 1 109 ? -13.819 -6.308 5.369 1.00 97.81 109 TYR A N 1
ATOM 844 C CA . TYR A 1 109 ? -13.640 -5.308 6.411 1.00 97.81 109 TYR A CA 1
ATOM 845 C C . TYR A 1 109 ? -12.889 -5.828 7.635 1.00 97.81 109 TYR A C 1
ATOM 847 O O . TYR A 1 109 ? -12.807 -7.030 7.880 1.00 97.81 109 TYR A O 1
ATOM 855 N N . TRP A 1 110 ? -12.393 -4.895 8.442 1.00 98.12 110 TRP A N 1
ATOM 856 C CA . TRP A 1 110 ? -11.936 -5.142 9.804 1.00 98.12 110 TRP A CA 1
ATOM 857 C C . TRP A 1 110 ? -12.914 -4.528 10.804 1.00 98.12 110 TRP A C 1
ATOM 859 O O . TRP A 1 110 ? -13.191 -3.326 10.710 1.00 98.12 110 TRP A O 1
ATOM 869 N N . PRO A 1 111 ? -13.398 -5.296 11.793 1.00 97.38 111 PRO A N 1
ATOM 870 C CA . PRO A 1 111 ? -14.152 -4.733 12.901 1.00 97.38 111 PRO A CA 1
ATOM 871 C C . PRO A 1 111 ? -13.333 -3.674 13.643 1.00 97.38 111 PRO A C 1
ATOM 873 O O . PRO A 1 111 ? -12.186 -3.903 14.025 1.00 97.38 111 PRO A O 1
ATOM 876 N N . GLN A 1 112 ? -13.944 -2.527 13.921 1.00 95.75 112 GLN A N 1
ATOM 877 C CA . GLN A 1 112 ? -13.346 -1.416 14.665 1.00 95.75 112 GLN A CA 1
ATOM 878 C C . GLN A 1 112 ? -12.861 -1.847 16.057 1.00 95.75 112 GLN A C 1
ATOM 880 O O . GLN A 1 112 ? -11.898 -1.286 16.575 1.00 95.75 112 GLN A O 1
ATOM 885 N N . ALA A 1 113 ? -13.487 -2.868 16.652 1.00 95.88 113 ALA A N 1
ATOM 886 C CA . ALA A 1 113 ? -13.085 -3.440 17.935 1.00 95.88 113 ALA A CA 1
ATOM 887 C C . ALA A 1 113 ? -11.626 -3.937 17.962 1.00 95.88 113 ALA A C 1
ATOM 889 O O . ALA A 1 113 ? -11.030 -3.984 19.036 1.00 95.88 113 ALA A O 1
ATOM 890 N N . LEU A 1 114 ? -11.041 -4.253 16.800 1.00 96.88 114 LEU A N 1
ATOM 891 C CA . LEU A 1 114 ? -9.624 -4.601 16.677 1.00 96.88 114 LEU A CA 1
ATOM 892 C C . LEU A 1 114 ? -8.695 -3.419 16.943 1.00 96.88 114 LEU A C 1
ATOM 894 O O . LEU A 1 114 ? -7.531 -3.630 17.262 1.00 96.88 114 LEU A O 1
ATOM 898 N N . PHE A 1 115 ? -9.191 -2.184 16.828 1.00 96.50 115 PHE A N 1
ATOM 899 C CA . PHE A 1 115 ? -8.360 -0.990 16.846 1.00 96.50 115 PHE A CA 1
ATOM 900 C C . PHE A 1 115 ? -8.758 -0.003 17.953 1.00 96.50 115 PHE A C 1
ATOM 902 O O . PHE A 1 115 ? -9.380 1.019 17.660 1.00 96.50 115 PHE A O 1
ATOM 909 N N . PRO A 1 116 ? -8.324 -0.219 19.209 1.00 94.56 116 PRO A N 1
ATOM 910 C CA . PRO A 1 116 ? -8.579 0.692 20.328 1.00 94.56 116 PRO A CA 1
ATOM 911 C C . PRO A 1 116 ? -8.288 2.179 20.061 1.00 94.56 116 PRO A C 1
ATOM 913 O O . PRO A 1 116 ? -9.127 3.016 20.387 1.00 94.56 116 PRO A O 1
ATOM 916 N N . ASP A 1 117 ? -7.155 2.493 19.428 1.00 95.25 117 ASP A N 1
ATOM 917 C CA . ASP A 1 117 ? -6.691 3.857 19.165 1.00 95.25 117 ASP A CA 1
ATOM 918 C C . ASP A 1 117 ? -7.094 4.396 17.785 1.00 95.25 117 ASP A C 1
ATOM 920 O O . ASP A 1 117 ? -7.001 5.598 17.560 1.00 95.25 117 ASP A O 1
ATOM 924 N N . MET A 1 118 ? -7.598 3.549 16.878 1.00 94.62 118 MET A N 1
ATOM 925 C CA . MET A 1 118 ? -8.011 3.910 15.508 1.00 94.62 118 MET A CA 1
ATOM 926 C C . MET A 1 118 ? -9.510 3.656 15.290 1.00 94.62 118 MET A C 1
ATOM 928 O O . MET A 1 118 ? -9.948 3.246 14.217 1.00 94.62 118 MET A O 1
ATOM 932 N N . LYS A 1 119 ? -10.327 3.853 16.332 1.00 92.19 119 LYS A N 1
ATOM 933 C CA . LYS A 1 119 ? -11.774 3.622 16.240 1.00 92.19 119 LYS A CA 1
ATOM 934 C C . LYS A 1 119 ? -12.445 4.614 15.296 1.00 92.19 119 LYS A C 1
ATOM 936 O O . LYS A 1 119 ? -13.200 4.229 14.403 1.00 92.19 119 LYS A O 1
ATOM 941 N N . GLU A 1 120 ? -12.208 5.897 15.519 1.00 88.06 120 GLU A N 1
ATOM 942 C CA . GLU A 1 120 ? -12.927 6.978 14.840 1.00 88.06 120 GLU A CA 1
ATOM 943 C C . GLU A 1 120 ? -12.238 7.398 13.543 1.00 88.06 120 GLU A C 1
ATOM 945 O O . GLU A 1 120 ? -12.900 7.582 12.525 1.00 88.06 120 GLU A O 1
ATOM 950 N N . SER A 1 121 ? -10.911 7.520 13.578 1.00 90.19 121 SER A N 1
ATOM 951 C CA . SER A 1 121 ? -10.092 7.999 12.467 1.00 90.19 121 SER A CA 1
ATOM 952 C C . SER A 1 121 ? -8.658 7.482 12.571 1.00 90.19 121 SER A C 1
ATOM 954 O O . SER A 1 121 ? -8.249 6.963 13.610 1.00 90.19 121 SER A O 1
ATOM 956 N N . PHE A 1 122 ? -7.888 7.656 11.501 1.00 92.88 122 PHE A N 1
ATOM 957 C CA . PHE A 1 122 ? -6.431 7.530 11.508 1.00 92.88 122 PHE A CA 1
ATOM 958 C C . PHE A 1 122 ? -5.785 8.915 11.681 1.00 92.88 122 PHE A C 1
ATOM 960 O O . PHE A 1 122 ? -6.444 9.939 11.499 1.00 92.88 122 PHE A O 1
ATOM 967 N N . THR A 1 123 ? -4.507 8.956 12.054 1.00 94.19 123 THR A N 1
ATOM 968 C CA . THR A 1 123 ? -3.712 10.203 12.085 1.00 94.19 123 THR A CA 1
ATOM 969 C C . THR A 1 123 ? -2.587 10.206 11.067 1.00 94.19 123 THR A C 1
ATOM 971 O O . THR A 1 123 ? -2.135 11.280 10.691 1.00 94.19 123 THR A O 1
ATOM 974 N N . ASN A 1 124 ? -2.159 9.027 10.614 1.00 94.75 124 ASN A N 1
ATOM 975 C CA . ASN A 1 124 ? -1.113 8.877 9.613 1.00 94.75 124 ASN A CA 1
ATOM 976 C C . ASN A 1 124 ? -1.624 8.024 8.453 1.00 94.75 124 ASN A C 1
ATOM 978 O O . ASN A 1 124 ? -2.372 7.062 8.658 1.00 94.75 124 ASN A O 1
ATOM 982 N N . ILE A 1 125 ? -1.202 8.385 7.246 1.00 95.25 125 ILE A N 1
ATOM 983 C CA . ILE A 1 125 ? -1.440 7.624 6.026 1.00 95.25 125 ILE A CA 1
ATOM 984 C C . ILE A 1 125 ? -0.155 7.593 5.206 1.00 95.25 125 ILE A C 1
ATOM 986 O O . ILE A 1 125 ? 0.532 8.605 5.088 1.00 95.25 125 ILE A O 1
ATOM 990 N N . GLU A 1 126 ? 0.177 6.427 4.665 1.00 95.62 126 GLU A N 1
ATOM 991 C CA . GLU A 1 126 ? 1.408 6.210 3.909 1.00 95.62 126 GLU A CA 1
ATOM 992 C C . GLU A 1 126 ? 1.121 5.418 2.634 1.00 95.62 126 GLU A C 1
ATOM 994 O O . GLU A 1 126 ? 0.352 4.452 2.639 1.00 95.62 126 GLU A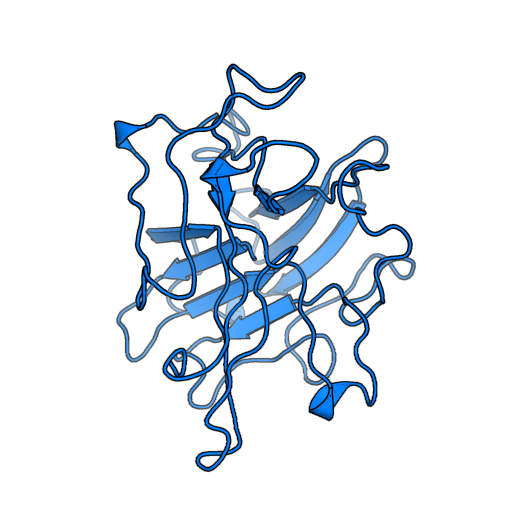 O 1
ATOM 999 N N . TRP A 1 127 ? 1.805 5.790 1.552 1.00 96.00 127 TRP A N 1
ATOM 1000 C CA . TRP A 1 127 ? 1.878 5.016 0.317 1.00 96.00 127 TRP A CA 1
ATOM 1001 C C . TRP A 1 127 ? 3.330 4.650 0.066 1.00 96.00 127 TRP A C 1
ATOM 1003 O O . TRP A 1 127 ? 4.193 5.520 -0.014 1.00 96.00 127 TRP A O 1
ATOM 1013 N N . GLY A 1 128 ? 3.610 3.362 -0.075 1.00 94.19 128 GLY A N 1
ATOM 1014 C CA . GLY A 1 128 ? 4.976 2.914 -0.302 1.00 94.19 128 GLY A CA 1
ATOM 1015 C C . GLY A 1 128 ? 5.134 1.412 -0.187 1.00 94.19 128 GLY A C 1
ATOM 1016 O O . GLY A 1 128 ? 4.244 0.636 -0.557 1.00 94.19 128 GLY A O 1
ATOM 1017 N N . GLY 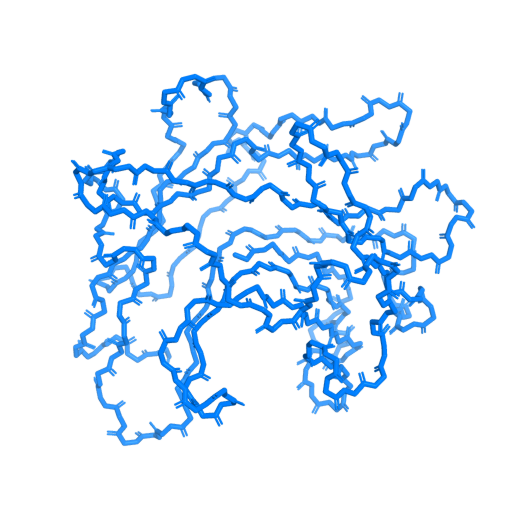A 1 129 ? 6.286 1.000 0.318 1.00 91.06 129 GLY A N 1
ATOM 1018 C CA . GLY A 1 129 ? 6.620 -0.390 0.562 1.00 91.06 129 GLY A CA 1
ATOM 1019 C C . GLY A 1 129 ? 7.855 -0.491 1.440 1.00 91.06 129 GLY A C 1
ATOM 1020 O O . GLY A 1 129 ? 8.678 0.418 1.476 1.00 91.06 129 GLY A O 1
ATOM 1021 N N . TYR A 1 130 ? 7.970 -1.614 2.126 1.00 89.31 130 TYR A N 1
ATOM 1022 C CA . TYR A 1 130 ? 9.138 -1.981 2.907 1.00 89.31 130 TYR A CA 1
ATOM 1023 C C . TYR A 1 130 ? 9.673 -3.314 2.402 1.00 89.31 130 TYR A C 1
ATOM 1025 O O . TYR A 1 130 ? 8.976 -4.089 1.739 1.00 89.31 130 TYR A O 1
ATOM 1033 N N . LEU A 1 131 ? 10.923 -3.580 2.741 1.00 86.81 131 LEU A N 1
ATOM 1034 C CA . LEU A 1 131 ? 11.554 -4.869 2.546 1.00 86.81 131 LEU A CA 1
ATOM 1035 C C . LEU A 1 131 ? 11.835 -5.457 3.913 1.00 86.81 131 LEU A C 1
ATOM 1037 O O . LEU A 1 131 ? 12.262 -4.755 4.824 1.00 86.81 131 LEU A O 1
ATOM 1041 N N . PHE A 1 132 ? 11.591 -6.751 4.044 1.00 80.94 132 PHE A N 1
ATOM 1042 C CA . PHE A 1 132 ? 11.927 -7.480 5.248 1.00 80.94 132 PHE A CA 1
ATOM 1043 C C . PHE A 1 132 ? 12.730 -8.710 4.863 1.00 80.94 132 PHE A C 1
ATOM 1045 O O . PHE A 1 132 ? 12.350 -9.440 3.944 1.00 80.94 132 PHE A O 1
ATOM 1052 N N . ASN A 1 133 ? 13.841 -8.925 5.559 1.00 74.75 133 ASN A N 1
ATOM 1053 C CA . ASN A 1 133 ? 14.697 -10.076 5.353 1.00 74.75 133 ASN A CA 1
ATOM 1054 C C . ASN A 1 133 ? 14.834 -10.849 6.664 1.00 74.75 133 ASN A C 1
ATOM 1056 O O . ASN A 1 133 ? 15.331 -10.315 7.651 1.00 74.75 133 ASN A O 1
ATOM 1060 N N . TYR A 1 134 ? 14.366 -12.098 6.670 1.00 69.00 134 TYR A N 1
ATOM 1061 C CA . TYR A 1 134 ? 14.434 -12.965 7.847 1.00 69.00 134 TYR A CA 1
ATOM 1062 C C . TYR A 1 134 ? 15.812 -13.605 8.033 1.00 69.00 134 TYR A C 1
ATOM 1064 O O . TYR A 1 134 ? 16.138 -14.002 9.151 1.00 69.00 134 TYR A O 1
ATOM 1072 N N . ASP A 1 135 ? 16.613 -13.730 6.969 1.00 75.06 135 ASP A N 1
ATOM 1073 C CA . ASP A 1 135 ? 17.938 -14.338 7.057 1.00 75.06 135 ASP A CA 1
ATOM 1074 C C . ASP A 1 135 ? 19.006 -13.265 7.316 1.00 75.06 135 ASP A C 1
ATOM 1076 O O . ASP A 1 135 ? 19.349 -12.507 6.402 1.00 75.06 135 ASP A O 1
ATOM 1080 N N . PRO A 1 136 ? 19.597 -13.218 8.526 1.00 70.19 136 PRO A N 1
ATOM 1081 C CA . PRO A 1 136 ? 20.627 -12.239 8.862 1.00 70.19 136 PRO A CA 1
ATOM 1082 C C . PRO A 1 136 ? 21.917 -12.421 8.047 1.00 70.19 136 PRO A C 1
ATOM 1084 O O . PRO A 1 136 ? 22.763 -11.530 8.043 1.00 70.19 136 PRO A O 1
ATOM 1087 N N . ASN A 1 137 ? 22.092 -13.558 7.363 1.00 73.62 137 ASN A N 1
ATOM 1088 C CA . ASN A 1 137 ? 23.254 -13.819 6.512 1.00 73.62 137 ASN A CA 1
ATOM 1089 C C . ASN A 1 137 ? 23.048 -13.367 5.065 1.00 73.62 137 ASN A C 1
ATOM 1091 O O . ASN A 1 137 ? 24.005 -13.345 4.288 1.00 73.62 137 ASN A O 1
ATOM 1095 N N . THR A 1 138 ? 21.819 -13.025 4.678 1.00 75.31 138 THR A N 1
ATOM 1096 C CA . THR A 1 138 ? 21.546 -12.562 3.325 1.00 75.31 138 THR A CA 1
ATOM 1097 C C . THR A 1 138 ? 22.049 -11.126 3.174 1.00 75.31 138 THR A C 1
ATOM 1099 O O . THR A 1 138 ? 21.522 -10.180 3.754 1.00 75.31 138 THR A O 1
ATOM 1102 N N . THR A 1 139 ? 23.087 -10.964 2.355 1.00 75.38 139 THR A N 1
ATOM 1103 C CA . THR A 1 139 ? 23.764 -9.682 2.095 1.00 75.38 139 THR A CA 1
ATOM 1104 C C . THR A 1 139 ? 23.211 -8.928 0.885 1.00 75.38 139 THR A C 1
ATOM 1106 O O . THR A 1 139 ? 23.649 -7.813 0.591 1.00 75.38 139 THR A O 1
ATOM 1109 N N . THR A 1 140 ? 22.252 -9.529 0.178 1.00 84.69 140 THR A N 1
ATOM 1110 C CA . THR A 1 140 ? 21.654 -8.988 -1.043 1.00 84.69 140 THR A CA 1
ATOM 1111 C C . THR A 1 140 ? 20.163 -8.771 -0.831 1.00 84.69 140 THR A C 1
ATOM 1113 O O . THR A 1 140 ? 19.439 -9.709 -0.505 1.00 84.69 140 THR A O 1
ATOM 1116 N N . SER A 1 141 ? 19.690 -7.549 -1.058 1.00 89.31 141 SER A N 1
ATOM 1117 C CA . SER A 1 141 ? 18.257 -7.246 -0.999 1.00 89.31 141 SER A CA 1
ATOM 1118 C C . SER A 1 141 ? 17.599 -7.334 -2.377 1.00 89.31 141 SER A C 1
ATOM 1120 O O . SER A 1 141 ? 18.260 -7.058 -3.384 1.00 89.31 141 SER A O 1
ATOM 1122 N N . PRO A 1 142 ? 16.317 -7.738 -2.448 1.00 91.12 142 PRO A N 1
ATOM 1123 C CA . PRO A 1 142 ? 15.614 -7.898 -3.714 1.00 91.12 142 PRO A CA 1
ATOM 1124 C C . PRO A 1 142 ? 15.250 -6.544 -4.329 1.00 91.12 142 PRO A C 1
ATOM 1126 O O . PRO A 1 142 ? 15.191 -5.528 -3.646 1.00 91.12 142 PRO A O 1
ATOM 1129 N N . GLN A 1 143 ? 14.921 -6.541 -5.617 1.00 93.19 143 GLN A N 1
ATOM 1130 C CA . GLN A 1 143 ? 14.376 -5.352 -6.265 1.00 93.19 143 GLN A CA 1
ATOM 1131 C C . GLN A 1 143 ? 13.037 -4.912 -5.643 1.00 93.19 143 GLN A C 1
ATOM 1133 O O . GLN A 1 143 ? 12.227 -5.748 -5.234 1.00 93.19 143 GLN A O 1
ATOM 1138 N N . MET A 1 144 ? 12.767 -3.603 -5.648 1.00 94.06 144 MET A N 1
ATOM 1139 C CA . MET A 1 144 ? 11.467 -3.036 -5.276 1.00 94.06 144 MET A CA 1
ATOM 1140 C C . MET A 1 144 ? 10.720 -2.543 -6.518 1.00 94.06 144 MET A C 1
ATOM 1142 O O . MET A 1 144 ? 11.296 -1.879 -7.384 1.00 94.06 144 MET A O 1
ATOM 1146 N N . GLY A 1 145 ? 9.420 -2.846 -6.594 1.00 94.69 145 GLY A N 1
ATOM 1147 C CA . GLY A 1 145 ? 8.604 -2.512 -7.760 1.00 94.69 145 GLY A CA 1
ATOM 1148 C C . GLY A 1 145 ? 9.106 -3.249 -9.003 1.00 94.69 145 GLY A C 1
ATOM 1149 O O . GLY A 1 145 ? 9.245 -4.471 -8.995 1.00 94.69 145 GLY A O 1
ATOM 1150 N N . SER A 1 146 ? 9.409 -2.499 -10.059 1.00 95.88 146 SER A N 1
ATOM 1151 C CA . SER A 1 146 ? 9.981 -3.030 -11.300 1.00 95.88 146 SER A CA 1
ATOM 1152 C C . SER A 1 146 ? 11.502 -3.219 -11.255 1.00 95.88 146 SER A C 1
ATOM 1154 O O . SER A 1 146 ? 12.068 -3.739 -12.209 1.00 95.88 146 SER A O 1
ATOM 1156 N N . GLY A 1 147 ? 12.173 -2.783 -10.183 1.00 96.31 147 GLY A N 1
ATOM 1157 C CA . GLY A 1 147 ? 13.636 -2.751 -10.100 1.00 96.31 147 GLY A CA 1
ATOM 1158 C C . GLY A 1 147 ? 14.294 -1.539 -10.762 1.00 96.31 147 GLY A C 1
ATOM 1159 O O . GLY A 1 147 ? 15.507 -1.377 -10.666 1.00 96.31 147 GLY A O 1
ATOM 1160 N N . HIS A 1 148 ? 13.505 -0.661 -11.378 1.00 97.81 148 HIS A N 1
ATOM 1161 C CA . HIS A 1 148 ? 13.976 0.572 -11.999 1.00 97.81 148 HIS A CA 1
ATOM 1162 C C . HIS A 1 148 ? 13.863 1.760 -11.047 1.00 97.81 148 HIS A C 1
ATOM 1164 O O . HIS A 1 148 ? 12.988 1.806 -10.177 1.00 97.81 148 HIS A O 1
ATOM 1170 N N . PHE A 1 149 ? 14.742 2.744 -11.226 1.00 97.81 149 PHE A N 1
ATOM 1171 C CA . PHE A 1 149 ? 14.679 3.964 -10.430 1.00 97.81 149 PHE A CA 1
ATOM 1172 C C . PHE A 1 149 ? 13.582 4.911 -10.940 1.00 97.81 149 PHE A C 1
ATOM 1174 O O . PHE A 1 149 ? 13.346 4.983 -12.147 1.00 97.81 149 PHE A O 1
ATOM 1181 N N . PRO A 1 150 ? 12.994 5.746 -10.061 1.00 97.62 150 PRO A N 1
ATOM 1182 C CA . PRO A 1 150 ? 11.950 6.717 -10.403 1.00 97.62 150 PRO A CA 1
ATOM 1183 C C . PRO A 1 150 ? 12.222 7.576 -11.644 1.00 97.62 150 PRO A C 1
ATOM 1185 O O . PRO A 1 150 ? 11.315 7.857 -12.422 1.00 97.62 150 PRO A O 1
ATOM 1188 N N . LYS A 1 151 ? 13.485 7.969 -11.857 1.00 97.12 151 LYS A N 1
ATOM 1189 C CA . LYS A 1 151 ? 13.909 8.823 -12.979 1.00 97.12 151 LYS A CA 1
ATOM 1190 C C . LYS A 1 151 ? 13.665 8.187 -14.353 1.00 97.12 151 LYS A C 1
ATOM 1192 O O . LYS A 1 151 ? 13.615 8.900 -15.350 1.00 97.12 151 LYS A O 1
ATOM 1197 N N . GLU A 1 152 ? 13.541 6.865 -14.414 1.00 97.69 152 GLU A N 1
ATOM 1198 C CA . GLU A 1 152 ? 13.278 6.145 -15.660 1.00 97.69 152 GLU A CA 1
ATOM 1199 C C . GLU A 1 152 ? 11.826 6.300 -16.135 1.00 97.69 152 GLU A C 1
ATOM 1201 O O . GLU A 1 152 ? 11.563 6.119 -17.321 1.00 97.69 152 GLU A O 1
ATOM 1206 N N . GLY A 1 153 ? 10.918 6.717 -15.246 1.00 97.38 153 GLY A N 1
ATOM 1207 C CA . GLY A 1 153 ? 9.581 7.190 -15.596 1.00 97.38 153 GLY A CA 1
ATOM 1208 C C . GLY A 1 153 ? 8.599 6.106 -16.047 1.00 97.38 153 GLY A C 1
ATOM 1209 O O . GLY A 1 153 ? 8.784 4.910 -15.804 1.00 97.38 153 GLY A O 1
ATOM 1210 N N . TYR A 1 154 ? 7.509 6.557 -16.674 1.00 97.06 154 TYR A N 1
ATOM 1211 C CA . TYR A 1 154 ? 6.384 5.713 -17.077 1.00 97.06 154 TYR A CA 1
ATOM 1212 C C . TYR A 1 154 ? 6.812 4.593 -18.025 1.00 97.06 154 TYR A C 1
ATOM 1214 O O . TYR A 1 154 ? 7.617 4.803 -18.929 1.00 97.06 154 TYR A O 1
ATOM 1222 N N . GLY A 1 155 ? 6.245 3.404 -17.825 1.00 97.31 155 GLY A N 1
ATOM 1223 C CA . GLY A 1 155 ? 6.602 2.204 -18.579 1.00 97.31 155 GLY A CA 1
ATOM 1224 C C . GLY A 1 155 ? 7.826 1.470 -18.030 1.00 97.31 155 GLY A C 1
ATOM 1225 O O . GLY A 1 155 ? 8.027 0.316 -18.390 1.00 97.31 155 GLY A O 1
ATOM 1226 N N . LYS A 1 156 ? 8.615 2.084 -17.136 1.00 98.06 156 LYS A N 1
ATOM 1227 C CA . LYS A 1 156 ? 9.813 1.467 -16.544 1.00 98.06 156 LYS A CA 1
ATOM 1228 C C . LYS A 1 156 ? 9.750 1.404 -15.031 1.00 98.06 156 LYS A C 1
ATOM 1230 O O . LYS A 1 156 ? 9.830 0.317 -14.469 1.00 98.06 156 LYS A O 1
ATOM 1235 N N . ALA A 1 157 ? 9.614 2.548 -14.369 1.00 97.88 157 ALA A N 1
ATOM 1236 C CA . ALA A 1 157 ? 9.527 2.629 -12.917 1.00 97.88 157 ALA A CA 1
ATOM 1237 C C . ALA A 1 157 ? 8.121 2.252 -12.429 1.00 97.88 157 ALA A C 1
ATOM 1239 O O . ALA A 1 157 ? 7.119 2.583 -13.067 1.00 97.88 157 ALA A O 1
ATOM 1240 N N . ALA A 1 158 ? 8.045 1.585 -11.275 1.00 97.19 158 ALA A N 1
ATOM 1241 C CA . ALA A 1 158 ? 6.772 1.380 -10.594 1.00 97.19 158 ALA A CA 1
ATOM 1242 C C . ALA A 1 158 ? 6.236 2.721 -10.075 1.00 97.19 158 ALA A C 1
ATOM 1244 O O . ALA A 1 158 ? 7.000 3.660 -9.840 1.00 97.19 158 ALA A O 1
ATOM 1245 N N . TYR A 1 159 ? 4.922 2.826 -9.898 1.00 97.25 159 TYR A N 1
ATOM 1246 C CA . TYR A 1 159 ? 4.293 4.072 -9.479 1.00 97.25 159 TYR A CA 1
ATOM 1247 C C . TYR A 1 159 ? 3.090 3.841 -8.573 1.00 97.25 159 TYR A C 1
ATOM 1249 O O . TYR A 1 159 ? 2.450 2.790 -8.600 1.00 97.25 159 TYR A O 1
ATOM 1257 N N . PHE A 1 160 ? 2.777 4.872 -7.797 1.00 96.62 160 PHE A N 1
ATOM 1258 C CA . PHE A 1 160 ? 1.435 5.106 -7.288 1.00 96.62 160 PHE A CA 1
ATOM 1259 C C . PHE A 1 160 ? 0.824 6.244 -8.085 1.00 96.62 160 PHE A C 1
ATOM 1261 O O . PHE A 1 160 ? 1.507 7.217 -8.417 1.00 96.62 160 PHE A O 1
ATOM 1268 N N . ARG A 1 161 ? -0.465 6.120 -8.382 1.00 94.88 161 ARG A N 1
ATOM 1269 C CA . ARG A 1 161 ? -1.209 7.138 -9.110 1.00 94.88 161 ARG A CA 1
ATOM 1270 C C . ARG A 1 161 ? -2.552 7.401 -8.470 1.00 94.88 161 ARG A C 1
ATOM 1272 O O . ARG A 1 161 ? -3.055 6.545 -7.749 1.00 94.88 161 ARG A O 1
ATOM 1279 N N . ASP A 1 162 ? -3.102 8.557 -8.806 1.00 93.94 162 ASP A N 1
ATOM 1280 C CA . ASP A 1 162 ? -4.395 9.037 -8.340 1.00 93.94 162 ASP A CA 1
ATOM 1281 C C . ASP A 1 162 ? -4.551 8.910 -6.822 1.00 93.94 162 ASP A C 1
ATOM 1283 O O . ASP A 1 162 ? -5.522 8.361 -6.304 1.00 93.94 162 ASP A O 1
ATOM 1287 N N . ILE A 1 163 ? -3.529 9.368 -6.095 1.00 94.69 163 ILE A N 1
ATOM 1288 C CA . ILE A 1 163 ? -3.552 9.325 -4.640 1.00 94.69 163 ILE A CA 1
ATOM 1289 C C . ILE A 1 163 ? -4.570 10.342 -4.140 1.00 94.69 163 ILE A C 1
ATOM 1291 O O . ILE A 1 163 ? -4.442 11.547 -4.370 1.00 94.69 163 ILE A O 1
ATOM 1295 N N . GLN A 1 164 ? -5.557 9.829 -3.414 1.00 93.75 164 GLN A N 1
ATOM 1296 C CA . GLN A 1 164 ? -6.661 10.610 -2.890 1.00 93.75 164 GLN A CA 1
ATOM 1297 C C . GLN A 1 164 ? -6.912 10.313 -1.414 1.00 93.75 164 GLN A C 1
ATOM 1299 O O . GLN A 1 164 ? -6.621 9.228 -0.903 1.00 93.75 164 GLN A O 1
ATOM 1304 N N . LEU A 1 165 ? -7.503 11.292 -0.735 1.00 93.06 165 LEU A N 1
ATOM 1305 C CA . LEU A 1 165 ? -7.857 11.239 0.672 1.00 93.06 165 LEU A CA 1
ATOM 1306 C C . LEU A 1 165 ? -9.299 11.697 0.873 1.00 93.06 165 LEU A C 1
ATOM 1308 O O . LEU A 1 165 ? -9.679 12.795 0.475 1.00 93.06 165 LEU A O 1
ATOM 1312 N N . MET A 1 166 ? -10.101 10.882 1.555 1.00 90.25 166 MET A N 1
ATOM 1313 C CA . MET A 1 166 ? -11.443 11.275 1.978 1.00 90.25 166 MET A CA 1
ATOM 1314 C C . MET A 1 166 ? -11.395 11.796 3.415 1.00 90.25 166 MET A C 1
ATOM 1316 O O . MET A 1 166 ? -11.398 11.023 4.372 1.00 90.25 166 MET A O 1
ATOM 1320 N N . ARG A 1 167 ? -11.355 13.123 3.573 1.00 85.38 167 ARG A N 1
ATOM 1321 C CA . ARG A 1 167 ? -11.330 13.780 4.897 1.00 85.38 167 ARG A CA 1
ATOM 1322 C C . ARG A 1 167 ? -12.710 13.823 5.552 1.00 85.38 167 ARG A C 1
ATOM 1324 O O . ARG A 1 167 ? -12.829 13.817 6.773 1.00 85.38 167 ARG A O 1
ATOM 1331 N N . ASN A 1 168 ? -13.755 13.888 4.733 1.00 83.00 168 ASN A N 1
ATOM 1332 C CA . ASN A 1 168 ? -15.140 13.931 5.173 1.00 83.00 168 ASN A CA 1
ATOM 1333 C C . ASN A 1 168 ? -16.009 13.212 4.137 1.00 83.00 168 ASN A C 1
ATOM 1335 O O . ASN A 1 168 ? -15.981 13.546 2.952 1.00 83.00 168 ASN A O 1
ATOM 1339 N N . THR A 1 169 ? -16.801 12.246 4.596 1.00 80.19 169 THR A N 1
ATOM 1340 C CA . THR A 1 169 ? -17.657 11.418 3.738 1.00 80.19 169 THR A CA 1
ATOM 1341 C C . THR A 1 169 ? -18.712 12.222 2.975 1.00 80.19 169 THR A C 1
ATOM 1343 O O . THR A 1 169 ? -19.169 11.769 1.933 1.00 80.19 169 THR A O 1
ATOM 1346 N N . ALA A 1 170 ? -19.068 13.428 3.433 1.00 83.75 170 ALA A N 1
ATOM 1347 C CA . ALA A 1 170 ? -19.987 14.320 2.725 1.00 83.75 170 ALA A CA 1
ATOM 1348 C C . ALA A 1 170 ? -19.394 14.928 1.439 1.00 83.75 170 ALA A C 1
ATOM 1350 O O . ALA A 1 170 ? -20.153 15.330 0.560 1.00 83.75 170 ALA A O 1
ATOM 1351 N N . PHE A 1 171 ? -18.062 15.012 1.333 1.00 84.44 171 PHE A N 1
ATOM 1352 C CA . PHE A 1 171 ? -17.366 15.613 0.187 1.00 84.44 171 PHE A CA 1
ATOM 1353 C C . PHE A 1 171 ? -16.643 14.585 -0.692 1.00 84.44 171 PHE A C 1
ATOM 1355 O O . PHE A 1 171 ? -16.286 14.904 -1.820 1.00 84.44 171 PHE A O 1
ATOM 1362 N N . GLY A 1 172 ? -16.478 13.350 -0.210 1.00 87.81 172 GLY A N 1
ATOM 1363 C CA . GLY A 1 172 ? -15.812 12.281 -0.950 1.00 87.81 172 GLY A CA 1
ATOM 1364 C C . GLY A 1 172 ? -14.287 12.413 -0.963 1.00 87.81 172 GLY A C 1
ATOM 1365 O O . GLY A 1 172 ? -13.690 13.030 -0.078 1.00 87.81 172 GLY A O 1
ATOM 1366 N N . PHE A 1 173 ? -13.663 11.759 -1.942 1.00 90.50 173 PHE A N 1
ATOM 1367 C CA . PHE A 1 173 ? -12.217 11.768 -2.136 1.00 90.50 173 PHE A CA 1
ATOM 1368 C C . PHE A 1 173 ? -11.731 13.084 -2.745 1.00 90.50 173 PHE A C 1
ATOM 1370 O O . PHE A 1 173 ? -12.372 13.642 -3.633 1.00 90.50 173 PHE A O 1
ATOM 1377 N N . ASP A 1 174 ? -10.573 13.538 -2.280 1.00 91.94 174 ASP A N 1
ATOM 1378 C CA . ASP A 1 174 ? -9.899 14.740 -2.757 1.00 91.94 174 ASP A CA 1
ATOM 1379 C C . ASP A 1 174 ? -8.418 14.446 -3.026 1.00 91.94 174 ASP A C 1
ATOM 1381 O O . ASP A 1 174 ? -7.824 13.581 -2.375 1.00 91.94 174 ASP A O 1
ATOM 1385 N N . THR A 1 175 ? -7.821 15.148 -3.989 1.00 91.00 175 THR A N 1
ATOM 1386 C CA . THR A 1 175 ? -6.397 14.980 -4.310 1.00 91.00 175 THR A CA 1
ATOM 1387 C C . THR A 1 175 ? -5.531 15.640 -3.242 1.00 91.00 175 THR A C 1
ATOM 1389 O O . THR A 1 175 ? -5.903 16.651 -2.649 1.00 91.00 175 THR A O 1
ATOM 1392 N N . LEU A 1 176 ? -4.343 15.084 -3.017 1.00 91.62 176 LEU A N 1
ATOM 1393 C CA . LEU A 1 176 ? -3.346 15.695 -2.140 1.00 91.62 176 LEU A CA 1
ATOM 1394 C C . LEU A 1 176 ? -2.557 16.779 -2.877 1.00 91.62 176 LEU A C 1
ATOM 1396 O O . LEU A 1 176 ? -2.267 16.640 -4.071 1.00 91.62 176 LEU A O 1
ATOM 1400 N N . SER A 1 177 ? -2.173 17.835 -2.160 1.00 91.31 177 SER A N 1
ATOM 1401 C CA . SER A 1 177 ? -1.195 18.805 -2.655 1.00 91.31 177 SER A CA 1
ATOM 1402 C C . SER A 1 177 ? 0.243 18.363 -2.356 1.00 91.31 177 SER A C 1
ATOM 1404 O O . SER A 1 177 ? 0.498 17.490 -1.525 1.00 91.31 177 SER A O 1
ATOM 1406 N N . THR A 1 178 ? 1.218 18.975 -3.032 1.00 91.00 178 THR A N 1
ATOM 1407 C CA . THR A 1 178 ? 2.647 18.714 -2.789 1.00 91.00 178 THR A CA 1
ATOM 1408 C C . THR A 1 178 ? 3.115 19.116 -1.400 1.00 91.00 178 THR A C 1
ATOM 1410 O O . THR A 1 178 ? 4.072 18.543 -0.898 1.00 91.00 178 THR A O 1
ATOM 1413 N N . GLU A 1 179 ? 2.438 20.069 -0.768 1.00 92.94 179 GLU A N 1
ATOM 1414 C CA . GLU A 1 179 ? 2.757 20.548 0.575 1.00 92.94 179 GLU A CA 1
ATOM 1415 C C . GLU A 1 179 ? 2.239 19.603 1.669 1.00 92.94 179 GLU A C 1
ATOM 1417 O O . GLU A 1 179 ? 2.721 19.653 2.799 1.00 92.94 179 GLU A O 1
ATOM 1422 N N . GLU A 1 180 ? 1.268 18.743 1.345 1.00 91.81 180 GLU A N 1
ATOM 1423 C CA . GLU A 1 180 ? 0.683 17.767 2.271 1.00 91.81 180 GLU A CA 1
ATOM 1424 C C . GLU A 1 180 ? 1.461 16.449 2.329 1.00 91.81 180 GLU A C 1
ATOM 1426 O O . GLU A 1 180 ? 1.215 15.631 3.216 1.00 91.81 180 GLU A O 1
ATOM 1431 N N . VAL A 1 181 ? 2.384 16.225 1.390 1.00 94.00 181 VAL A N 1
ATOM 1432 C CA . VAL A 1 181 ? 3.096 14.954 1.241 1.00 94.00 181 VAL A CA 1
ATOM 1433 C C . VAL A 1 181 ? 4.583 15.146 1.495 1.00 94.00 181 VAL A C 1
ATOM 1435 O O . VAL A 1 181 ? 5.240 15.979 0.875 1.00 94.00 181 VAL A O 1
ATOM 1438 N N . SER A 1 182 ? 5.131 14.316 2.376 1.00 94.81 182 SER A N 1
ATOM 1439 C CA . SER A 1 182 ? 6.569 14.158 2.564 1.00 94.81 182 SER A CA 1
ATOM 1440 C C . SER A 1 182 ? 7.030 12.806 2.028 1.00 94.81 182 SER A C 1
ATOM 1442 O O . SER A 1 182 ? 6.273 11.836 1.983 1.00 94.81 182 SER A O 1
ATOM 1444 N N . THR A 1 183 ? 8.288 12.743 1.602 1.00 94.50 183 THR A N 1
ATOM 1445 C CA . THR A 1 183 ? 8.909 11.528 1.076 1.00 94.50 183 THR A CA 1
ATOM 1446 C C . THR A 1 183 ? 10.074 11.099 1.965 1.00 94.50 183 THR A C 1
ATOM 1448 O O . THR A 1 183 ? 10.760 11.928 2.563 1.00 94.50 183 THR A O 1
ATOM 1451 N N . SER A 1 184 ? 10.293 9.787 2.071 1.00 94.12 184 SER A N 1
ATOM 1452 C CA . SER A 1 184 ? 11.403 9.197 2.823 1.00 94.12 184 SER A CA 1
ATOM 1453 C C . SER A 1 184 ? 11.926 7.951 2.108 1.00 94.12 184 SER A C 1
ATOM 1455 O O . SER A 1 184 ? 11.174 7.257 1.422 1.00 94.12 184 SER A O 1
ATOM 1457 N N . THR A 1 185 ? 13.219 7.674 2.261 1.00 93.31 185 THR A N 1
ATOM 1458 C CA . THR A 1 185 ? 13.857 6.409 1.882 1.00 93.31 185 THR A CA 1
ATOM 1459 C C . THR A 1 185 ? 14.995 6.127 2.853 1.00 93.31 185 THR A C 1
ATOM 1461 O O . THR A 1 185 ? 15.792 7.021 3.142 1.00 93.31 185 THR A O 1
ATOM 1464 N N . ASP A 1 186 ? 15.088 4.892 3.339 1.00 90.44 186 ASP A N 1
ATOM 1465 C CA . ASP A 1 186 ? 16.131 4.499 4.293 1.00 90.44 186 ASP A CA 1
ATOM 1466 C C . ASP A 1 186 ? 17.500 4.378 3.610 1.00 90.44 186 ASP A C 1
ATOM 1468 O O . ASP A 1 186 ? 18.535 4.700 4.192 1.00 90.44 186 ASP A O 1
ATOM 1472 N N . ASN A 1 187 ? 17.513 3.958 2.338 1.00 91.00 187 ASN A N 1
ATOM 1473 C CA . ASN A 1 187 ? 18.729 3.817 1.543 1.00 91.00 187 ASN A CA 1
ATOM 1474 C C . ASN A 1 187 ? 18.495 4.245 0.086 1.00 91.00 187 ASN A C 1
ATOM 1476 O O . ASN A 1 187 ? 18.081 3.455 -0.769 1.00 91.00 187 ASN A O 1
ATOM 1480 N N . ALA A 1 188 ? 18.813 5.511 -0.197 1.00 92.00 188 ALA A N 1
ATOM 1481 C CA . ALA A 1 188 ? 18.628 6.136 -1.505 1.00 92.00 188 ALA A CA 1
ATOM 1482 C C . ALA A 1 188 ? 19.507 5.544 -2.623 1.00 92.00 188 ALA A C 1
ATOM 1484 O O . ALA A 1 188 ? 19.213 5.763 -3.801 1.00 92.00 188 ALA A O 1
ATOM 1485 N N . ASP A 1 189 ? 20.572 4.807 -2.300 1.00 91.75 189 ASP A N 1
ATOM 1486 C CA . ASP A 1 189 ? 21.397 4.134 -3.310 1.00 91.75 189 ASP A CA 1
ATOM 1487 C C . ASP A 1 189 ? 20.730 2.858 -3.835 1.00 91.75 189 ASP A C 1
ATOM 1489 O O . ASP A 1 189 ? 21.000 2.437 -4.959 1.00 91.75 189 ASP A O 1
ATOM 1493 N N . CYS A 1 190 ? 19.807 2.290 -3.059 1.00 93.06 190 CYS A N 1
ATOM 1494 C CA . CYS A 1 190 ? 19.133 1.034 -3.365 1.00 93.06 190 CYS A CA 1
ATOM 1495 C C . CYS A 1 190 ? 17.701 1.240 -3.848 1.00 93.06 190 CYS A C 1
ATOM 1497 O O . CYS A 1 190 ? 17.297 0.645 -4.848 1.00 93.06 190 CYS A O 1
ATOM 1499 N N . TYR A 1 191 ? 16.948 2.103 -3.162 1.00 95.25 191 TYR A N 1
ATOM 1500 C CA . TYR A 1 191 ? 15.547 2.381 -3.458 1.00 95.25 191 TYR A CA 1
ATOM 1501 C C . TYR A 1 191 ? 15.271 3.870 -3.348 1.00 95.25 191 TYR A C 1
ATOM 1503 O O . TYR A 1 191 ? 15.777 4.565 -2.466 1.00 95.25 191 TYR A O 1
ATOM 1511 N N . ARG A 1 192 ? 14.441 4.379 -4.251 1.00 96.31 192 ARG A N 1
ATOM 1512 C CA . ARG A 1 192 ? 14.088 5.794 -4.288 1.00 96.31 192 ARG A CA 1
ATOM 1513 C C . ARG A 1 192 ? 12.591 5.953 -4.435 1.00 96.31 192 ARG A C 1
ATOM 1515 O O . ARG A 1 192 ? 11.928 5.156 -5.096 1.00 96.31 192 ARG A O 1
ATOM 1522 N N . VAL A 1 193 ? 12.108 7.044 -3.870 1.00 96.88 193 VAL A N 1
ATOM 1523 C CA . VAL A 1 193 ? 10.815 7.646 -4.168 1.00 96.88 193 VAL A CA 1
ATOM 1524 C C . VAL A 1 193 ? 11.093 8.931 -4.945 1.00 96.88 193 VAL A C 1
ATOM 1526 O O . VAL A 1 193 ? 12.011 9.678 -4.609 1.00 96.88 193 VAL A O 1
ATOM 1529 N N . GLY A 1 194 ? 10.395 9.118 -6.060 1.00 95.31 194 GLY A N 1
ATOM 1530 C CA . GLY A 1 194 ? 10.477 10.330 -6.866 1.00 95.31 194 GLY A CA 1
ATOM 1531 C C . GLY A 1 194 ? 9.543 11.418 -6.347 1.00 95.31 194 GLY A C 1
ATOM 1532 O O . GLY A 1 194 ? 8.631 11.145 -5.570 1.00 95.31 194 GLY A O 1
ATOM 1533 N N . ASP A 1 195 ? 9.751 12.640 -6.831 1.00 94.00 195 ASP A N 1
ATOM 1534 C CA . ASP A 1 195 ? 8.812 13.747 -6.632 1.00 94.00 195 ASP A CA 1
ATOM 1535 C C . ASP A 1 195 ? 7.474 13.486 -7.352 1.00 94.00 195 ASP A C 1
ATOM 1537 O O . ASP A 1 195 ? 7.310 12.475 -8.052 1.00 94.00 195 ASP A O 1
ATOM 1541 N N . LYS A 1 196 ? 6.523 14.429 -7.225 1.00 95.44 196 LYS A N 1
ATOM 1542 C CA . LYS A 1 196 ? 5.251 14.380 -7.961 1.00 95.44 196 LYS A CA 1
ATOM 1543 C C . LYS A 1 196 ? 5.514 14.113 -9.446 1.00 95.44 196 LYS A C 1
ATOM 1545 O O . LYS A 1 196 ? 6.209 14.871 -10.120 1.00 95.44 196 LYS A O 1
ATOM 1550 N N . ALA A 1 197 ? 4.898 13.055 -9.951 1.00 95.06 197 ALA A N 1
ATOM 1551 C CA . ALA A 1 197 ? 5.008 12.610 -11.325 1.00 95.06 197 ALA A CA 1
ATOM 1552 C C . ALA A 1 197 ? 3.779 13.003 -12.150 1.00 95.06 197 ALA A C 1
ATOM 1554 O O . ALA A 1 197 ? 2.634 12.863 -11.709 1.00 95.06 197 ALA A O 1
ATOM 1555 N N . ASP A 1 198 ? 4.026 13.401 -13.395 1.00 93.38 198 ASP A N 1
ATOM 1556 C CA . ASP A 1 198 ? 2.982 13.560 -14.400 1.00 93.38 198 ASP A CA 1
ATOM 1557 C C . ASP A 1 198 ? 2.803 12.233 -15.145 1.00 93.38 198 ASP A C 1
ATOM 1559 O O . ASP A 1 198 ? 3.598 11.864 -16.014 1.00 93.38 198 ASP A O 1
ATOM 1563 N N . LEU A 1 199 ? 1.767 11.485 -14.762 1.00 94.56 199 LEU A N 1
ATOM 1564 C CA . LEU A 1 199 ? 1.397 10.229 -15.410 1.00 94.56 199 LEU A CA 1
ATOM 1565 C C . LEU A 1 199 ? 0.375 10.466 -16.533 1.00 94.56 199 LEU A C 1
ATOM 1567 O O . LEU A 1 199 ? -0.489 11.341 -16.397 1.00 94.56 199 LEU A O 1
ATOM 1571 N N . PRO A 1 200 ? 0.417 9.684 -17.632 1.00 91.81 200 PRO A N 1
ATOM 1572 C CA . PRO A 1 200 ? -0.558 9.797 -18.714 1.00 91.81 200 PRO A CA 1
ATOM 1573 C C . PRO A 1 200 ? -1.999 9.672 -18.201 1.00 91.81 200 PRO A C 1
ATOM 1575 O O . PRO A 1 200 ? -2.357 8.668 -17.593 1.00 91.81 200 PRO A O 1
ATOM 1578 N N . GLY A 1 201 ? -2.819 10.699 -18.442 1.00 91.88 201 GLY A N 1
ATOM 1579 C CA . GLY A 1 201 ? -4.217 10.753 -17.992 1.00 91.88 201 GLY A CA 1
ATOM 1580 C C . GLY A 1 201 ? -4.433 11.213 -16.544 1.00 91.88 201 GLY A C 1
ATOM 1581 O O . GLY A 1 201 ? -5.580 11.397 -16.158 1.00 91.88 201 GLY A O 1
ATOM 1582 N N . TRP A 1 202 ? -3.367 11.454 -15.771 1.00 91.31 202 TRP A N 1
ATOM 1583 C CA . TRP A 1 202 ? -3.437 11.740 -14.328 1.00 91.31 202 TRP A CA 1
ATOM 1584 C C . TRP A 1 202 ? -2.557 12.925 -13.900 1.00 91.31 202 TRP A C 1
ATOM 1586 O O . TRP A 1 202 ? -2.139 13.008 -12.749 1.00 91.31 202 TRP A O 1
ATOM 1596 N N . SER A 1 203 ? -2.244 13.855 -14.807 1.00 87.56 203 SER A N 1
ATOM 1597 C CA . SER A 1 203 ? -1.305 14.964 -14.545 1.00 87.56 203 SER A CA 1
ATOM 1598 C C . SER A 1 203 ? -1.747 15.922 -13.427 1.00 87.56 203 SER A C 1
ATOM 1600 O O . SER A 1 203 ? -0.908 16.563 -12.787 1.00 87.56 203 SER A O 1
ATOM 1602 N N . THR A 1 204 ? -3.054 16.015 -13.172 1.00 88.38 204 THR A N 1
ATOM 1603 C CA . THR A 1 204 ? -3.635 16.847 -12.108 1.00 88.38 204 THR A CA 1
ATOM 1604 C C . THR A 1 204 ? -3.682 16.156 -10.748 1.00 88.38 204 THR A C 1
ATOM 1606 O O . THR A 1 204 ? -3.795 16.849 -9.742 1.00 88.38 204 THR A O 1
ATOM 1609 N N . SER A 1 205 ? -3.597 14.824 -10.706 1.00 93.19 205 SER A N 1
ATOM 1610 C CA . SER A 1 205 ? -3.594 14.061 -9.456 1.00 93.19 205 SER A CA 1
ATOM 1611 C C . SER A 1 205 ? -2.198 14.023 -8.833 1.00 93.19 205 SER A C 1
ATOM 1613 O O . SER A 1 205 ? -1.182 14.253 -9.502 1.00 93.19 205 SER A O 1
ATOM 1615 N N . TYR A 1 206 ? -2.130 13.693 -7.544 1.00 95.62 206 TYR A N 1
ATOM 1616 C CA . TYR A 1 206 ? -0.861 13.355 -6.912 1.00 95.62 206 TYR A CA 1
ATOM 1617 C C . TYR A 1 206 ? -0.444 11.930 -7.297 1.00 95.62 206 TYR A C 1
ATOM 1619 O O . TYR A 1 206 ? -1.147 10.957 -7.024 1.00 95.62 206 TYR A O 1
ATOM 1627 N N . ASN A 1 207 ? 0.720 11.810 -7.930 1.00 96.44 207 ASN A N 1
ATOM 1628 C CA . ASN A 1 207 ? 1.323 10.542 -8.328 1.00 96.44 207 ASN A CA 1
ATOM 1629 C C . ASN A 1 207 ? 2.815 10.591 -8.027 1.00 96.44 207 ASN A C 1
ATOM 1631 O O . ASN A 1 207 ? 3.395 11.673 -8.021 1.00 96.44 207 ASN A O 1
ATOM 1635 N N . PHE A 1 208 ? 3.460 9.442 -7.885 1.00 97.06 208 PHE A N 1
ATOM 1636 C CA . PHE A 1 208 ? 4.916 9.380 -7.801 1.00 97.06 208 PHE A CA 1
ATOM 1637 C C . PHE A 1 208 ? 5.436 8.036 -8.302 1.00 97.06 208 PHE A C 1
ATOM 1639 O O . PHE A 1 208 ? 4.748 7.014 -8.229 1.00 97.06 208 PHE A O 1
ATOM 1646 N N . TYR A 1 209 ? 6.677 8.034 -8.784 1.00 97.81 209 TYR A N 1
ATOM 1647 C CA . TYR A 1 209 ? 7.399 6.802 -9.088 1.00 97.81 209 TYR A CA 1
ATOM 1648 C C . TYR A 1 209 ? 8.195 6.329 -7.877 1.00 97.81 209 TYR A C 1
ATOM 1650 O O . TYR A 1 209 ? 8.693 7.136 -7.093 1.00 97.81 209 TYR A O 1
ATOM 1658 N N . TYR A 1 210 ? 8.376 5.022 -7.755 1.00 97.44 210 TYR A N 1
ATOM 1659 C CA . TYR A 1 210 ? 9.207 4.415 -6.726 1.00 97.44 210 TYR A CA 1
ATOM 1660 C C . TYR A 1 210 ? 9.902 3.162 -7.256 1.00 97.44 210 TYR A C 1
ATOM 1662 O O . TYR A 1 210 ? 9.498 2.579 -8.265 1.00 97.44 210 TYR A O 1
ATOM 1670 N N . GLY A 1 211 ? 10.933 2.728 -6.542 1.00 96.44 211 GLY A N 1
ATOM 1671 C CA . GLY A 1 211 ? 11.588 1.451 -6.787 1.00 96.44 211 GLY A CA 1
ATOM 1672 C C . GLY A 1 211 ? 13.101 1.558 -6.793 1.00 96.44 211 GLY A C 1
ATOM 1673 O O . GLY A 1 211 ? 13.690 2.571 -6.404 1.00 96.44 211 GLY A O 1
ATOM 1674 N N . GLY A 1 212 ? 13.722 0.470 -7.219 1.00 96.19 212 GLY A N 1
ATOM 1675 C CA . GLY A 1 212 ? 15.162 0.368 -7.367 1.00 96.19 212 GLY A CA 1
ATOM 1676 C C . GLY A 1 212 ? 15.622 -1.087 -7.394 1.00 96.19 212 GLY A C 1
ATOM 1677 O O . GLY A 1 212 ? 14.865 -1.985 -7.000 1.00 96.19 212 GLY A O 1
ATOM 1678 N N . PRO A 1 213 ? 16.843 -1.334 -7.885 1.00 95.31 213 PRO A N 1
ATOM 1679 C CA . PRO A 1 213 ? 17.315 -2.674 -8.219 1.00 95.31 213 PRO A CA 1
ATOM 1680 C C . PRO A 1 213 ? 17.615 -3.537 -6.988 1.00 95.31 213 PRO A C 1
ATOM 1682 O O . PRO A 1 213 ? 17.761 -4.751 -7.120 1.00 95.31 213 PRO A O 1
ATOM 1685 N N . GLY A 1 214 ? 17.713 -2.932 -5.801 1.00 93.12 214 GLY A N 1
ATOM 1686 C CA . GLY A 1 214 ? 18.277 -3.597 -4.633 1.00 93.12 214 GLY A CA 1
ATOM 1687 C C . GLY A 1 214 ? 19.751 -3.935 -4.858 1.00 93.12 214 GLY A C 1
ATOM 1688 O O . GLY A 1 214 ? 20.478 -3.180 -5.506 1.00 93.12 214 GLY A O 1
ATOM 1689 N N . GLY A 1 215 ? 20.198 -5.073 -4.330 1.00 89.88 215 GLY A N 1
ATOM 1690 C CA . GLY A 1 215 ? 21.582 -5.526 -4.452 1.00 89.88 215 GLY A CA 1
ATOM 1691 C C . GLY A 1 215 ? 22.338 -5.577 -3.125 1.00 89.88 215 GLY A C 1
ATOM 1692 O O . GLY A 1 215 ? 21.750 -5.711 -2.049 1.00 89.88 215 GLY A O 1
ATOM 1693 N N . ASN A 1 216 ? 23.667 -5.539 -3.219 1.00 85.06 216 ASN A N 1
ATOM 1694 C CA . ASN A 1 216 ? 24.557 -5.631 -2.061 1.00 85.06 216 ASN A CA 1
ATOM 1695 C C . ASN A 1 216 ? 24.564 -4.313 -1.279 1.00 85.06 216 ASN A C 1
ATOM 1697 O O . ASN A 1 216 ? 24.524 -3.246 -1.884 1.00 85.06 216 ASN A O 1
ATOM 1701 N N . ASN A 1 217 ? 24.669 -4.390 0.051 1.00 80.12 217 ASN A N 1
ATOM 1702 C CA . ASN A 1 217 ? 24.595 -3.237 0.968 1.00 80.12 217 ASN A CA 1
ATOM 1703 C C . ASN A 1 217 ? 23.238 -2.511 0.964 1.00 80.12 217 ASN A C 1
ATOM 1705 O O . ASN A 1 217 ? 23.142 -1.364 1.392 1.00 80.12 217 ASN A O 1
ATOM 1709 N N . CYS A 1 218 ? 22.195 -3.192 0.496 1.00 81.44 218 CYS A N 1
ATOM 1710 C CA . CYS A 1 218 ? 20.822 -2.698 0.496 1.00 81.44 218 CYS A CA 1
ATOM 1711 C C . CYS A 1 218 ? 19.973 -3.296 1.620 1.00 81.44 218 CYS A C 1
ATOM 1713 O O . CYS A 1 218 ? 18.750 -3.171 1.573 1.00 81.44 218 CYS A O 1
ATOM 1715 N N . SER A 1 219 ? 20.612 -3.988 2.573 1.00 67.19 219 SER A N 1
ATOM 1716 C CA . SER A 1 219 ? 19.941 -4.532 3.750 1.00 67.19 219 SER A CA 1
ATOM 1717 C C . SER A 1 219 ? 19.295 -3.393 4.550 1.00 67.19 219 SER A C 1
ATOM 1719 O O . SER A 1 219 ? 19.966 -2.375 4.745 1.00 67.19 219 SER A O 1
ATOM 1721 N N . PRO A 1 220 ? 18.020 -3.545 4.951 1.00 57.66 220 PRO A N 1
ATOM 1722 C CA . PRO A 1 220 ? 17.336 -2.586 5.813 1.00 57.66 220 PRO A CA 1
ATOM 1723 C C . PRO A 1 220 ? 17.959 -2.514 7.212 1.00 57.66 220 PRO A C 1
ATOM 1725 O O . PRO A 1 220 ? 18.585 -3.514 7.642 1.00 57.66 220 PRO A O 1
#

InterPro domains:
  IPR004314 Neprosin [PF03080] (2-213)
  IPR004314 Neprosin [PS52045] (1-219)
  IPR053168 Glutamic endopeptidase [PTHR31589] (6-216)

Sequence (220 aa):
MITVSRGPPDKLNAIQVGWMVHKDAYGDGATRMFVSWTADNFVNTGCRDLLCPGFVQVDGSVAPGMTFYNLSTVDGPQYDYNFAILKMNATDENWWFMSLGDETRTIGYWPQALFPDMKESFTNIEWGGYLFNYDPNTTTSPQMGSGHFPKEGYGKAAYFRDIQLMRNTAFGFDTLSTEEVSTSTDNADCYRVGDKADLPGWSTSYNFYYGGPGGNNCSP

pLDDT: mean 92.22, std 6.24, range [57.66, 98.19]

Organism: Vitis rotundifolia (NCBI:txid103349)

Foldseek 3Di:
DKKFWFDDQQQIWIKDWDWDADCVVQVDRFIWTKIKTARGNPPPGIDIWVPDDFWDFDDPVDGHRHGDPDDADALDDHDDWAWDWDQLDQPGQWTWIWTDDPDIDTGTTGGLVRHPGDRRHTDDMDDDDDFDDPDPPDQWGAKDAQQDAQVVDPSRFAKDAQDWDDPDNVVDTDADDQVRDDDDDPDCVAKDKAGFDCDVPGNVHGMITIIHGTTGPNHD

Radius of gyration: 17.41 Å; chains: 1; bounding box: 46×42×44 Å

Secondary structure (DSSP, 8-state):
-EEEEES-GGG-EEEEEEEE--HHHHSS---EEEEEEESSTTSS--EETTSSTT-EE--TTS-TTPBPS----TTS-----EEEEE-SSTT--EEEEEEESSS-EEEEEEEGGG-TTSSS--SEEEE------S-TT--EEPPBTTS--GGG-TTTSEEEEEEEEEEETTTEEEEPPTTS-----S-TTT-EEEEE---TT-TTSEEEEEEB--EET---